Protein AF-A0A813LK17-F1 (afdb_monomer_lite)

pLDDT: mean 75.51, std 18.3, range [31.75, 93.56]

Secondary structure (DSSP, 8-state):
--EEEEE-TTPPPEEESS--TT-BHHHHHHHHHHHH---GGGEEEEETTEEPPTT-BTTTTTPPTTEEEEEEEPPP-------------------------PBPTTSSSSBP-GGGTT--HHHHHHHHHHHHHHHHHHHHHTTTGGG-SS--------PPPPPPP-S-TTB-TTT--B-GGGPEEPTTS-EE-TTS-SGGGTT--S-HHHHHHHHHHHHS---------------

Structure (mmCIF, N/CA/C/O backbone):
data_AF-A0A813LK17-F1
#
_entry.id   AF-A0A813LK17-F1
#
loop_
_atom_site.group_PDB
_atom_site.id
_atom_site.type_symbol
_atom_site.label_atom_id
_atom_site.label_alt_id
_atom_site.label_comp_id
_atom_site.label_asym_id
_atom_site.label_entity_id
_atom_site.label_seq_id
_atom_site.pdbx_PDB_ins_code
_atom_site.Cartn_x
_atom_site.Cartn_y
_atom_site.Cartn_z
_atom_site.occupancy
_atom_site.B_iso_or_equiv
_atom_site.auth_seq_id
_atom_site.auth_comp_id
_atom_site.auth_asym_id
_atom_site.auth_atom_id
_atom_site.pdbx_PDB_model_num
ATOM 1 N N . MET A 1 1 ? -25.411 9.328 28.875 1.00 81.19 1 MET A N 1
ATOM 2 C CA . MET A 1 1 ? -24.018 9.770 28.675 1.00 81.19 1 MET A CA 1
ATOM 3 C C . MET A 1 1 ? -23.848 10.301 27.260 1.00 81.19 1 MET A C 1
ATOM 5 O O . MET A 1 1 ? -24.540 9.810 26.369 1.00 81.19 1 MET A O 1
ATOM 9 N N . GLU A 1 2 ? -22.976 11.289 27.052 1.00 85.44 2 GLU A N 1
ATOM 10 C CA . GLU A 1 2 ? -22.565 11.742 25.707 1.00 85.44 2 GLU A CA 1
ATOM 11 C C . GLU A 1 2 ? -21.386 10.889 25.206 1.00 85.44 2 GLU A C 1
ATOM 13 O O . GLU A 1 2 ? -20.387 10.745 25.915 1.00 85.44 2 GLU A O 1
ATOM 18 N N . LEU A 1 3 ? -21.472 10.346 23.987 1.00 88.81 3 LEU A N 1
ATOM 19 C CA . LEU A 1 3 ? -20.381 9.614 23.329 1.00 88.81 3 LEU A CA 1
ATOM 20 C C . LEU A 1 3 ? -20.031 10.262 21.987 1.00 88.81 3 LEU A C 1
ATOM 22 O O . LEU A 1 3 ? -20.906 10.491 21.156 1.00 88.81 3 LEU A O 1
ATOM 26 N N . SER A 1 4 ? -18.744 10.513 21.743 1.00 89.62 4 SER A N 1
ATOM 27 C CA . SER A 1 4 ? -18.245 11.007 20.451 1.00 89.62 4 SER A CA 1
ATOM 28 C C . SER A 1 4 ? -17.574 9.878 19.670 1.00 89.62 4 SER A C 1
ATOM 30 O O . SER A 1 4 ? -16.558 9.348 20.119 1.00 89.62 4 SER A O 1
ATOM 32 N N . VAL A 1 5 ? -18.088 9.527 18.491 1.00 91.56 5 VAL A N 1
ATOM 33 C CA . VAL A 1 5 ? -17.493 8.505 17.615 1.00 91.56 5 VAL A CA 1
ATOM 34 C C . VAL A 1 5 ? -16.767 9.187 16.456 1.00 91.56 5 VAL A C 1
ATOM 36 O O . VAL A 1 5 ? -17.364 9.881 15.635 1.00 91.56 5 VAL A O 1
ATOM 39 N N . LYS A 1 6 ? -15.450 8.994 16.379 1.00 91.38 6 LYS A N 1
ATOM 40 C CA . LYS A 1 6 ? -14.604 9.478 15.283 1.00 91.38 6 LYS A CA 1
ATOM 41 C C . LYS A 1 6 ? -14.370 8.360 14.276 1.00 91.38 6 LYS A C 1
ATOM 43 O O . LYS A 1 6 ? -13.633 7.415 14.554 1.00 91.38 6 LYS A O 1
ATOM 48 N N . GLY A 1 7 ? -14.990 8.482 13.108 1.00 88.44 7 GLY A N 1
ATOM 49 C CA . GLY A 1 7 ? -14.682 7.648 11.955 1.00 88.44 7 GLY A CA 1
ATOM 50 C C . GLY A 1 7 ? -13.262 7.872 11.425 1.00 88.44 7 GLY A C 1
ATOM 51 O O . GLY A 1 7 ? -12.690 8.951 11.579 1.00 88.44 7 GLY A O 1
ATOM 52 N N . SER A 1 8 ? -12.698 6.839 10.800 1.00 80.44 8 SER A N 1
ATOM 53 C CA . SER A 1 8 ? -11.435 6.901 10.059 1.00 80.44 8 SER A CA 1
ATOM 54 C C . SER A 1 8 ? -11.665 6.652 8.564 1.00 80.44 8 SER A C 1
ATOM 56 O O . SER A 1 8 ? -12.497 5.824 8.183 1.00 80.44 8 SER A O 1
ATOM 58 N N . GLY A 1 9 ? -10.925 7.358 7.705 1.00 80.62 9 GLY A N 1
ATOM 59 C CA . GLY A 1 9 ? -11.066 7.274 6.248 1.00 80.62 9 GLY A CA 1
ATOM 60 C C . GLY A 1 9 ? -12.391 7.862 5.756 1.00 80.62 9 GLY A C 1
ATOM 61 O O . GLY A 1 9 ? -12.667 9.037 5.968 1.00 80.62 9 GLY A O 1
ATOM 62 N N . SER A 1 10 ? -13.212 7.047 5.090 1.00 80.19 10 SER A N 1
ATOM 63 C CA . SER A 1 10 ? -14.503 7.458 4.506 1.00 80.19 10 SER A CA 1
ATOM 64 C C . SER A 1 10 ? -15.648 7.598 5.520 1.00 80.19 10 SER A C 1
ATOM 66 O O . SER A 1 10 ? -16.761 7.959 5.144 1.00 80.19 10 SER A O 1
ATOM 68 N N . ILE A 1 11 ? -15.406 7.266 6.789 1.00 85.31 11 ILE A N 1
ATOM 69 C CA . ILE A 1 11 ? -16.415 7.247 7.851 1.00 85.31 11 ILE A CA 1
ATOM 70 C C . ILE A 1 11 ? -16.524 8.647 8.470 1.00 85.31 11 ILE A C 1
ATOM 72 O O . ILE A 1 11 ? -15.526 9.198 8.935 1.00 85.31 11 ILE A O 1
ATOM 76 N N . LYS A 1 12 ? -17.735 9.209 8.527 1.00 87.31 12 LYS A N 1
ATOM 77 C CA . LYS A 1 12 ? -17.995 10.496 9.194 1.00 87.31 12 LYS A CA 1
ATOM 78 C C . LYS A 1 12 ? -17.862 10.365 10.718 1.00 87.31 12 LYS A C 1
ATOM 80 O O . LYS A 1 12 ? -18.039 9.289 11.278 1.00 87.31 12 LYS A O 1
ATOM 85 N N . SER A 1 13 ? -17.559 11.466 11.403 1.00 89.94 13 SER A N 1
ATOM 86 C CA . SER A 1 13 ? -17.634 11.544 12.867 1.00 89.94 13 SER A CA 1
ATOM 87 C C . SER A 1 13 ? -19.003 12.046 13.318 1.00 89.94 13 SER A C 1
ATOM 89 O O . SER A 1 13 ? -19.493 13.031 12.769 1.00 89.94 13 SER A O 1
ATOM 91 N N . PHE A 1 14 ? -19.571 11.421 14.342 1.00 91.12 14 PHE A N 1
ATOM 92 C CA . PHE A 1 14 ? -20.913 11.684 14.868 1.00 91.12 14 PHE A CA 1
ATOM 93 C C . PHE A 1 14 ? -20.898 11.584 16.397 1.00 91.12 14 PHE A C 1
ATOM 95 O O . PHE A 1 14 ? -19.916 11.147 17.009 1.00 91.12 14 PHE A O 1
ATOM 102 N N . LYS A 1 15 ? -21.977 12.039 17.029 1.00 90.75 15 LYS A N 1
ATOM 103 C CA . LYS A 1 15 ? -22.144 12.026 18.480 1.00 90.75 15 LYS A CA 1
ATOM 104 C C . LYS A 1 15 ? -23.479 11.399 18.839 1.00 90.75 15 LYS A C 1
ATOM 106 O O . LYS A 1 15 ? -24.462 11.631 18.146 1.00 90.75 15 LYS A O 1
ATOM 111 N N . PHE A 1 16 ? -23.508 10.679 19.951 1.00 88.25 16 PHE A N 1
ATOM 112 C CA . PHE A 1 16 ? -24.742 10.224 20.572 1.00 88.25 16 PHE A CA 1
ATOM 113 C C . PHE A 1 16 ? -24.945 10.951 21.897 1.00 88.25 16 PHE A C 1
ATOM 115 O O . PHE A 1 16 ? -24.120 10.843 22.808 1.00 88.25 16 PHE A O 1
ATOM 122 N N . GLU A 1 17 ? -26.062 11.657 22.008 1.00 80.38 17 GLU A N 1
ATOM 123 C CA . GLU A 1 17 ? -26.597 12.145 23.275 1.00 80.38 17 GLU A CA 1
ATOM 124 C C . GLU A 1 17 ? -27.553 11.076 23.842 1.00 80.38 17 GLU A C 1
ATOM 126 O O . GLU A 1 17 ? -28.177 10.329 23.091 1.00 80.38 17 GLU A O 1
ATOM 131 N N . ALA A 1 18 ? -27.631 10.959 25.172 1.00 78.00 18 ALA A N 1
ATOM 132 C CA . ALA A 1 18 ? -28.465 9.973 25.880 1.00 78.00 18 ALA A CA 1
ATOM 133 C C . ALA A 1 18 ? -28.171 8.470 25.605 1.00 78.00 18 ALA A C 1
ATOM 135 O O . ALA A 1 18 ? -29.087 7.656 25.503 1.00 78.00 18 ALA A O 1
ATOM 136 N N . VAL A 1 19 ? -26.896 8.053 25.577 1.00 82.38 19 VAL A N 1
ATOM 137 C CA . VAL A 1 19 ? -26.536 6.615 25.651 1.00 82.38 19 VAL A CA 1
ATOM 138 C C . VAL A 1 19 ? -26.507 6.137 27.109 1.00 82.38 19 VAL A C 1
ATOM 140 O O . VAL A 1 19 ? -25.886 6.788 27.955 1.00 82.38 19 VAL A O 1
ATOM 143 N N . GLU A 1 20 ? -27.158 5.013 27.411 1.00 79.12 20 GLU A N 1
ATOM 144 C CA . GLU A 1 20 ? -27.110 4.345 28.721 1.00 79.12 20 GLU A CA 1
ATOM 145 C C . GLU A 1 20 ? -25.846 3.486 28.861 1.00 79.12 20 GLU A C 1
ATOM 147 O O . GLU A 1 20 ? -25.436 2.832 27.907 1.00 79.12 20 GLU A O 1
ATOM 152 N N . ALA A 1 21 ? -25.224 3.473 30.043 1.00 77.19 21 ALA A N 1
ATOM 153 C CA . ALA A 1 21 ? -23.947 2.786 30.282 1.00 77.19 21 ALA A CA 1
ATOM 154 C C . ALA A 1 21 ? -24.062 1.248 30.351 1.00 77.19 21 ALA A C 1
ATOM 156 O O . ALA A 1 21 ? -23.090 0.533 30.098 1.00 77.19 21 ALA A O 1
ATOM 157 N N . SER A 1 22 ? -25.268 0.761 30.638 1.00 79.75 22 SER A N 1
ATOM 158 C CA . SER A 1 22 ? -25.666 -0.647 30.645 1.00 79.75 22 SER A CA 1
ATOM 159 C C . SER A 1 22 ? -25.677 -1.293 29.256 1.00 79.75 22 SER A C 1
ATOM 161 O O . SER A 1 22 ? -25.628 -2.519 29.168 1.00 79.75 22 SER A O 1
ATOM 163 N N . LEU A 1 23 ? -25.733 -0.499 28.177 1.00 84.62 23 LEU A N 1
ATOM 164 C CA . LEU A 1 23 ? -25.761 -1.015 26.808 1.00 84.62 23 LEU A CA 1
ATOM 165 C C . LEU A 1 23 ? -24.475 -1.777 26.458 1.00 84.62 23 LEU A C 1
ATOM 167 O O . LEU A 1 23 ? -23.372 -1.480 26.934 1.00 84.62 23 LEU A O 1
ATOM 171 N N . THR A 1 24 ? -24.621 -2.755 25.573 1.00 89.31 24 THR A N 1
ATOM 172 C CA . THR A 1 24 ? -23.511 -3.556 25.050 1.00 89.31 24 THR A CA 1
ATOM 173 C C . THR A 1 24 ? -22.831 -2.876 23.863 1.00 89.31 24 THR A C 1
ATOM 175 O O . THR A 1 24 ? -23.419 -2.070 23.132 1.00 89.31 24 THR A O 1
ATOM 178 N N . VAL A 1 25 ? -21.574 -3.240 23.606 1.00 87.69 25 VAL A N 1
ATOM 179 C CA . VAL A 1 25 ? -20.865 -2.813 22.389 1.00 87.69 25 VAL A CA 1
ATOM 180 C C . VAL A 1 25 ? -21.564 -3.322 21.121 1.00 87.69 25 VAL A C 1
ATOM 182 O O . VAL A 1 25 ? -21.559 -2.610 20.117 1.00 87.69 25 VAL A O 1
ATOM 185 N N . ALA A 1 26 ? -22.220 -4.488 21.158 1.00 87.94 26 ALA A N 1
ATOM 186 C CA . ALA A 1 26 ? -23.035 -4.995 20.049 1.00 87.94 26 ALA A CA 1
ATOM 187 C C . ALA A 1 26 ? -24.178 -4.029 19.664 1.00 87.94 26 ALA A C 1
ATOM 189 O O . ALA A 1 26 ? -24.368 -3.706 18.488 1.00 87.94 26 ALA A O 1
ATOM 190 N N . GLU A 1 27 ? -24.908 -3.504 20.651 1.00 87.88 27 GLU A N 1
ATOM 191 C CA . GLU A 1 27 ? -25.982 -2.524 20.435 1.00 87.88 27 GLU A CA 1
ATOM 192 C C . GLU A 1 27 ? -25.440 -1.167 19.977 1.00 87.88 27 GLU A C 1
ATOM 194 O O . GLU A 1 27 ? -26.022 -0.529 19.094 1.00 87.88 27 GLU A O 1
ATOM 199 N N . LEU A 1 28 ? -24.291 -0.741 20.512 1.00 87.38 28 LEU A N 1
ATOM 200 C CA . LEU A 1 28 ? -23.617 0.468 20.043 1.00 87.38 28 LEU A CA 1
ATOM 201 C C . LEU A 1 28 ? -23.184 0.336 18.575 1.00 87.38 28 LEU A C 1
ATOM 203 O O . LEU A 1 28 ? -23.365 1.282 17.807 1.00 87.38 28 LEU A O 1
ATOM 207 N N . LYS A 1 29 ? -22.679 -0.833 18.154 1.00 88.31 29 LYS A N 1
ATOM 208 C CA . LYS A 1 29 ? -22.381 -1.109 16.739 1.00 88.31 29 LYS A CA 1
ATOM 209 C C . LYS A 1 29 ? -23.635 -1.065 15.866 1.00 88.31 29 LYS A C 1
ATOM 211 O O . LYS A 1 29 ? -23.565 -0.581 14.739 1.00 88.31 29 LYS A O 1
ATOM 216 N N . LYS A 1 30 ? -24.790 -1.514 16.369 1.00 88.56 30 LYS A N 1
ATOM 217 C CA . LYS A 1 30 ? -26.064 -1.428 15.635 1.00 88.56 30 LYS A CA 1
ATOM 218 C C . LYS A 1 30 ? -26.494 0.028 15.400 1.00 88.56 30 LYS A C 1
ATOM 220 O O . LYS A 1 30 ? -26.760 0.385 14.261 1.00 88.56 30 LYS A O 1
ATOM 225 N N . LYS A 1 31 ? -26.448 0.896 16.419 1.00 87.75 31 LYS A N 1
ATOM 226 C CA . LYS A 1 31 ? -26.708 2.347 16.247 1.00 87.75 31 LYS A CA 1
ATOM 227 C C . LYS A 1 31 ? -25.693 3.007 15.304 1.00 87.75 31 LYS A C 1
ATOM 229 O O . LYS A 1 31 ? -26.017 3.828 14.457 1.00 87.75 31 LYS A O 1
ATOM 234 N N . CYS A 1 32 ? -24.435 2.598 15.416 1.00 86.19 32 CYS A N 1
ATOM 235 C CA . CYS A 1 32 ? -23.347 3.031 14.548 1.00 86.19 32 CYS A CA 1
ATOM 236 C C . CYS A 1 32 ? -23.517 2.559 13.082 1.00 86.19 32 CYS A C 1
ATOM 238 O O . CYS A 1 32 ? -23.060 3.239 12.164 1.00 86.19 32 CYS A O 1
ATOM 240 N N . GLN A 1 33 ? -24.212 1.440 12.836 1.00 88.44 33 GLN A N 1
ATOM 241 C CA . GLN A 1 33 ? -24.532 0.950 11.488 1.00 88.44 33 GLN A CA 1
ATOM 242 C C . GLN A 1 33 ? -25.536 1.861 10.775 1.00 88.44 33 GLN A C 1
ATOM 244 O O . GLN A 1 33 ? -25.397 2.063 9.571 1.00 88.44 33 GLN A O 1
ATOM 249 N N . GLU A 1 34 ? -26.500 2.424 11.503 1.00 87.44 34 GLU A N 1
ATOM 250 C CA . GLU A 1 34 ? -27.506 3.347 10.961 1.00 87.44 34 GLU A CA 1
ATOM 251 C C . GLU A 1 34 ? -26.853 4.668 10.508 1.00 87.44 34 GLU A C 1
ATOM 253 O O . GLU A 1 34 ? -27.092 5.119 9.390 1.00 87.44 34 GLU A O 1
ATOM 258 N N . GLU A 1 35 ? -25.927 5.215 11.304 1.00 86.25 35 GLU A N 1
ATOM 259 C CA . GLU A 1 35 ? -25.183 6.446 10.979 1.00 86.25 35 GLU A CA 1
ATOM 260 C C . GLU A 1 35 ? -24.077 6.255 9.918 1.00 86.25 35 GLU A C 1
ATOM 262 O O . GLU A 1 35 ? -23.824 7.139 9.095 1.00 86.25 35 GLU A O 1
ATOM 267 N N . CYS A 1 36 ? -23.374 5.114 9.928 1.00 81.38 36 CYS A N 1
ATOM 268 C CA . CYS A 1 36 ? -22.210 4.878 9.057 1.00 81.38 36 CYS A CA 1
ATOM 269 C C . CYS A 1 36 ? -22.494 4.048 7.801 1.00 81.38 36 CYS A C 1
ATOM 271 O O . CYS A 1 36 ? -21.623 3.968 6.932 1.00 81.38 36 CYS A O 1
ATOM 273 N N . GLY A 1 37 ? -23.628 3.346 7.729 1.00 82.62 37 GLY A N 1
ATOM 274 C CA . GLY A 1 37 ? -23.904 2.357 6.680 1.00 82.62 37 GLY A CA 1
ATOM 275 C C . GLY A 1 37 ? -22.959 1.143 6.682 1.00 82.62 37 GLY A C 1
ATOM 276 O O . GLY A 1 37 ? -22.843 0.453 5.671 1.00 82.62 37 GLY A O 1
ATOM 277 N N . LEU A 1 38 ? -22.241 0.886 7.783 1.00 83.69 38 LEU A N 1
ATOM 278 C CA . LEU A 1 38 ? -21.310 -0.241 7.919 1.00 83.69 38 LEU A CA 1
ATOM 279 C C . LEU A 1 38 ? -21.937 -1.359 8.750 1.00 83.69 38 LEU A C 1
ATOM 281 O O . LEU A 1 38 ? -22.314 -1.125 9.894 1.00 83.69 38 LEU A O 1
ATOM 285 N N . GLU A 1 39 ? -21.976 -2.583 8.225 1.00 84.31 39 GLU A N 1
ATOM 286 C CA . GLU A 1 39 ? -22.412 -3.760 8.989 1.00 84.31 39 GLU A CA 1
ATOM 287 C C . GLU A 1 39 ? -21.614 -3.930 10.289 1.00 84.31 39 GLU A C 1
ATOM 289 O O . GLU A 1 39 ? -20.399 -3.715 10.302 1.00 84.31 39 GLU A O 1
ATOM 294 N N . THR A 1 40 ? -22.262 -4.398 11.360 1.00 85.56 40 THR A N 1
ATOM 295 C CA . THR A 1 40 ? -21.631 -4.688 12.667 1.00 85.56 40 THR A CA 1
ATOM 296 C C . THR A 1 40 ? -20.335 -5.506 12.554 1.00 85.56 40 THR A C 1
ATOM 298 O O . THR A 1 40 ? -19.341 -5.191 13.211 1.00 85.56 40 THR A O 1
ATOM 301 N N . ASN A 1 41 ? -20.303 -6.493 11.654 1.00 83.81 41 ASN A N 1
ATOM 302 C CA . ASN A 1 41 ? -19.144 -7.345 11.349 1.00 83.81 41 ASN A CA 1
ATOM 303 C C . ASN A 1 41 ? -17.926 -6.583 10.789 1.00 83.81 41 ASN A C 1
ATOM 305 O O . ASN A 1 41 ? -16.787 -7.035 10.915 1.00 83.81 41 ASN A O 1
ATOM 309 N N . GLN A 1 42 ? -18.155 -5.429 10.162 1.00 88.69 42 GLN A N 1
ATOM 310 C CA . GLN A 1 42 ? -17.123 -4.557 9.596 1.00 88.69 42 GLN A CA 1
ATOM 311 C C . GLN A 1 42 ? -16.729 -3.425 10.557 1.00 88.69 42 GLN A C 1
ATOM 313 O O . GLN A 1 42 ? -15.831 -2.643 10.247 1.00 88.69 42 GLN A O 1
ATOM 318 N N . GLN A 1 43 ? -17.366 -3.308 11.724 1.00 88.75 43 GLN A N 1
ATOM 319 C CA . GLN A 1 43 ? -17.103 -2.233 12.677 1.00 88.75 43 GLN A CA 1
ATOM 320 C C . GLN A 1 43 ? -16.085 -2.643 13.743 1.00 88.75 43 GLN A C 1
ATOM 322 O O . GLN A 1 43 ? -16.327 -3.537 14.557 1.00 88.75 43 GLN A O 1
ATOM 327 N N . ARG A 1 44 ? -14.953 -1.932 13.792 1.00 89.19 44 ARG A N 1
ATOM 328 C CA . ARG A 1 44 ? -13.963 -2.045 14.872 1.00 89.19 44 ARG A CA 1
ATOM 329 C C . ARG A 1 44 ? -13.942 -0.750 15.676 1.00 89.19 44 ARG A C 1
ATOM 331 O O . ARG A 1 44 ? -13.516 0.284 15.162 1.00 89.19 44 ARG A O 1
ATOM 338 N N . LEU A 1 45 ? -14.429 -0.823 16.915 1.00 89.81 45 LEU A N 1
ATOM 339 C CA . LEU A 1 45 ? -14.475 0.287 17.866 1.00 89.81 45 LEU A CA 1
ATOM 340 C C . LEU A 1 45 ? -13.272 0.224 18.810 1.00 89.81 45 LEU A C 1
ATOM 342 O O . LEU A 1 45 ? -13.029 -0.800 19.449 1.00 89.81 45 LEU A O 1
ATOM 346 N N . PHE A 1 46 ? -12.541 1.331 18.919 1.00 91.25 46 PHE A N 1
ATOM 347 C CA . PHE A 1 46 ? -11.385 1.464 19.801 1.00 91.25 46 PHE A CA 1
ATOM 348 C C . PHE A 1 46 ? -11.611 2.562 20.840 1.00 91.25 46 PHE A C 1
ATOM 350 O O . PHE A 1 46 ? -12.005 3.680 20.501 1.00 91.25 46 PHE A O 1
ATOM 357 N N . LEU A 1 47 ? -11.272 2.271 22.096 1.00 89.31 47 LEU A N 1
ATOM 358 C CA . LEU A 1 47 ? -11.244 3.233 23.197 1.00 89.31 47 LEU A CA 1
ATOM 359 C C . LEU A 1 47 ? -9.838 3.263 23.799 1.00 89.31 47 LEU A C 1
ATOM 361 O O . LEU A 1 47 ? -9.352 2.242 24.280 1.00 89.31 47 LEU A O 1
ATOM 365 N N . LYS A 1 48 ? -9.170 4.426 23.781 1.00 84.62 48 LYS A N 1
ATOM 366 C CA . LYS A 1 48 ? -7.802 4.602 24.325 1.00 84.62 48 LYS A CA 1
ATOM 367 C C . LYS A 1 48 ? -6.799 3.531 23.830 1.00 84.62 48 LYS A C 1
ATOM 369 O O . LYS A 1 48 ? -5.911 3.121 24.566 1.00 84.62 48 LYS A O 1
ATOM 374 N N . GLY A 1 49 ? -6.968 3.052 22.592 1.00 82.38 49 GLY A N 1
ATOM 375 C CA . GLY A 1 49 ? -6.148 1.995 21.981 1.00 82.38 49 GLY A CA 1
ATOM 376 C C . GLY A 1 49 ? -6.605 0.549 22.239 1.00 82.38 49 GLY A C 1
ATOM 377 O O . GLY A 1 49 ? -6.136 -0.349 21.545 1.00 82.38 49 GLY A O 1
ATOM 378 N N . LYS A 1 50 ? -7.548 0.294 23.159 1.00 86.25 50 LYS A N 1
ATOM 379 C CA . LYS A 1 50 ? -8.147 -1.038 23.359 1.00 86.25 50 LYS A CA 1
ATOM 380 C C . LYS A 1 50 ? -9.265 -1.268 22.334 1.00 86.25 50 LYS A C 1
ATOM 382 O O . LYS A 1 50 ? -10.166 -0.439 22.220 1.00 86.25 50 LYS A O 1
ATOM 387 N N . LEU A 1 51 ? -9.221 -2.394 21.617 1.00 89.69 51 LEU A N 1
ATOM 388 C CA . LEU A 1 51 ? -10.338 -2.884 20.800 1.00 89.69 51 LEU A CA 1
ATOM 389 C C . LEU A 1 51 ? -11.467 -3.370 21.721 1.00 89.69 51 LEU A C 1
ATOM 391 O O . LEU A 1 51 ? -11.214 -4.165 22.628 1.00 89.69 51 LEU A O 1
ATOM 395 N N . LEU A 1 52 ? -12.688 -2.899 21.482 1.00 88.44 52 LEU A N 1
ATOM 396 C CA . LEU A 1 52 ? -13.880 -3.319 22.217 1.00 88.44 52 LEU A CA 1
ATOM 397 C C . LEU A 1 52 ? -14.489 -4.577 21.585 1.00 88.44 52 LEU A C 1
ATOM 399 O O . LEU A 1 52 ? -14.638 -4.638 20.358 1.00 88.44 52 LEU A O 1
ATOM 403 N N . LYS A 1 53 ? -14.840 -5.568 22.410 1.00 87.81 53 LYS A N 1
ATOM 404 C CA . LYS A 1 53 ? -15.585 -6.759 21.981 1.00 87.81 53 LYS A CA 1
ATOM 405 C C . LYS A 1 53 ? -17.081 -6.532 22.131 1.00 87.81 53 LYS A C 1
ATOM 407 O O . LYS A 1 53 ? -17.501 -5.766 22.983 1.00 87.81 53 LYS A O 1
ATOM 412 N N . ASP A 1 54 ? -17.874 -7.258 21.355 1.00 88.12 54 ASP A N 1
ATOM 413 C CA . ASP A 1 54 ? -19.341 -7.212 21.382 1.00 88.12 54 ASP A CA 1
ATOM 414 C C . ASP A 1 54 ? -19.948 -7.589 22.748 1.00 88.12 54 ASP A C 1
ATOM 416 O O . ASP A 1 54 ? -20.995 -7.061 23.112 1.00 88.12 54 ASP A O 1
ATOM 420 N N . GLU A 1 55 ? -19.249 -8.440 23.505 1.00 85.81 55 GLU A N 1
ATOM 421 C CA . GLU A 1 55 ? -19.597 -8.902 24.859 1.00 85.81 55 GLU A CA 1
ATOM 422 C C . GLU A 1 55 ? -19.258 -7.886 25.970 1.00 85.81 55 GLU A C 1
ATOM 424 O O . GLU A 1 55 ? -19.740 -8.025 27.093 1.00 85.81 55 GLU A O 1
ATOM 429 N N . ASP A 1 56 ? -18.417 -6.877 25.698 1.00 85.31 56 ASP A N 1
ATOM 430 C CA . ASP A 1 56 ? -18.081 -5.850 26.690 1.00 85.31 56 ASP A CA 1
ATOM 431 C C . ASP A 1 56 ? -19.266 -4.866 26.848 1.00 85.31 56 ASP A C 1
ATOM 433 O O . ASP A 1 56 ? -19.800 -4.341 25.864 1.00 85.31 56 ASP A O 1
ATOM 437 N N . THR A 1 57 ? -19.645 -4.537 28.088 1.00 86.31 57 THR A N 1
ATOM 438 C CA . THR A 1 57 ? -20.514 -3.377 28.373 1.00 86.31 57 THR A CA 1
ATOM 439 C C . THR A 1 57 ? -19.709 -2.077 28.334 1.00 86.31 57 THR A C 1
ATOM 441 O O . THR A 1 57 ? -18.471 -2.080 28.437 1.00 86.31 57 THR A O 1
ATOM 444 N N . LEU A 1 58 ? -20.386 -0.931 28.206 1.00 79.81 58 LEU A N 1
ATOM 445 C CA . LEU A 1 58 ? -19.701 0.368 28.219 1.00 79.81 58 LEU A CA 1
ATOM 446 C C . LEU A 1 58 ? -19.022 0.623 29.585 1.00 79.81 58 LEU A C 1
ATOM 448 O O . LEU A 1 58 ? -17.881 1.092 29.635 1.00 79.81 58 LEU A O 1
ATOM 452 N N . GLU A 1 59 ? -19.662 0.212 30.682 1.00 76.75 59 GLU A N 1
ATOM 453 C CA . GLU A 1 59 ? -19.095 0.240 32.041 1.00 76.75 59 GLU A CA 1
ATOM 454 C C . GLU A 1 59 ? -17.831 -0.625 32.177 1.00 76.75 59 GLU A C 1
ATOM 456 O O . GLU A 1 59 ? -16.786 -0.123 32.601 1.00 76.75 59 GLU A O 1
ATOM 461 N N . ALA A 1 60 ? -17.871 -1.893 31.742 1.00 78.56 60 ALA A N 1
ATOM 462 C CA . ALA A 1 60 ? -16.703 -2.785 31.749 1.00 78.56 60 ALA A CA 1
ATOM 463 C C . ALA A 1 60 ? -15.549 -2.237 30.886 1.00 78.56 60 ALA A C 1
ATOM 465 O O . ALA A 1 60 ? -14.365 -2.398 31.202 1.00 78.56 60 ALA A O 1
ATOM 466 N N . SER A 1 61 ? -15.898 -1.510 29.823 1.00 69.38 61 SER A N 1
ATOM 467 C CA . SER A 1 61 ? -14.966 -0.812 28.936 1.00 69.38 61 SER A CA 1
ATOM 468 C C . SER A 1 61 ? -14.364 0.465 29.539 1.00 69.38 61 SER A C 1
ATOM 470 O O . SER A 1 61 ? -13.489 1.067 28.913 1.00 69.38 61 SER A O 1
ATOM 472 N N . LYS A 1 62 ? -14.770 0.878 30.750 1.00 79.19 62 LYS A N 1
ATOM 473 C CA . LYS A 1 62 ? -14.367 2.138 31.409 1.00 79.19 62 LYS A CA 1
ATOM 474 C C . LYS A 1 62 ? -14.701 3.375 30.565 1.00 79.19 62 LYS A C 1
ATOM 476 O O . LYS A 1 62 ? -13.911 4.325 30.487 1.00 79.19 62 LYS A O 1
ATOM 481 N N . ILE A 1 63 ? -15.857 3.345 29.905 1.00 81.69 63 ILE A N 1
ATOM 482 C CA . ILE A 1 63 ? -16.392 4.470 29.138 1.00 81.69 63 ILE A CA 1
ATOM 483 C C . ILE A 1 63 ? -16.986 5.480 30.119 1.00 81.69 63 ILE A C 1
ATOM 485 O O . ILE A 1 63 ? -17.913 5.185 30.864 1.00 81.69 63 ILE A O 1
ATOM 489 N N . THR A 1 64 ? -16.400 6.673 30.139 1.00 79.75 64 THR A N 1
ATOM 490 C CA . THR A 1 64 ? -16.874 7.809 30.933 1.00 79.75 64 THR A CA 1
ATOM 491 C C . THR A 1 64 ? -17.888 8.626 30.140 1.00 79.75 64 THR A C 1
ATOM 493 O O . THR A 1 64 ? -17.913 8.567 28.908 1.00 79.75 64 THR A O 1
ATOM 496 N N . ASP A 1 65 ? -18.651 9.479 30.825 1.00 78.50 65 ASP A N 1
ATOM 497 C CA . ASP A 1 65 ? -19.354 10.565 30.141 1.00 78.50 65 ASP A CA 1
ATOM 498 C C . ASP A 1 65 ? -18.348 11.388 29.305 1.00 78.50 65 ASP A C 1
ATOM 500 O O . ASP A 1 65 ? -17.226 11.653 29.756 1.00 78.50 65 ASP A O 1
ATOM 504 N N . LYS A 1 66 ? -18.710 11.707 28.056 1.00 82.38 66 LYS A N 1
ATOM 505 C CA . LYS A 1 66 ? -17.864 12.373 27.040 1.00 82.38 66 LYS A CA 1
ATOM 506 C C . LYS A 1 66 ? -16.658 11.560 26.547 1.00 82.38 66 LYS A C 1
ATOM 508 O O . LYS A 1 66 ? -15.677 12.121 26.053 1.00 82.38 66 LYS A O 1
ATOM 513 N N . ALA A 1 67 ? -16.716 10.230 26.617 1.00 86.38 67 ALA A N 1
ATOM 514 C CA . ALA A 1 67 ? -15.710 9.377 25.985 1.00 86.38 67 ALA A CA 1
ATOM 515 C C . ALA A 1 67 ? -15.657 9.568 24.454 1.00 86.38 67 ALA A C 1
ATOM 517 O O . ALA A 1 67 ? -16.678 9.717 23.780 1.00 86.38 67 ALA A O 1
ATOM 518 N N . THR A 1 68 ? -14.441 9.515 23.895 1.00 89.81 68 THR A N 1
ATOM 519 C CA . THR A 1 68 ? -14.213 9.500 22.442 1.00 89.81 68 THR A CA 1
ATOM 520 C C . THR A 1 68 ? -13.813 8.101 21.982 1.00 89.81 68 THR A C 1
ATOM 522 O O . THR A 1 68 ? -12.772 7.581 22.391 1.00 89.81 68 THR A O 1
ATOM 525 N N . LEU A 1 69 ? -14.631 7.517 21.113 1.00 89.88 69 LEU A N 1
ATOM 526 C CA . LEU A 1 69 ? -14.412 6.236 20.448 1.00 89.88 69 LEU A CA 1
ATOM 527 C C . LEU A 1 69 ? -13.872 6.467 19.036 1.00 89.88 69 LEU A C 1
ATOM 529 O O . LEU A 1 69 ? -14.237 7.443 18.381 1.00 89.88 69 LEU A O 1
ATOM 533 N N . PHE A 1 70 ? -13.043 5.552 18.542 1.00 91.50 70 PHE A N 1
ATOM 534 C CA . PHE A 1 70 ? -12.582 5.550 17.153 1.00 91.50 70 PHE A CA 1
ATOM 535 C C . PHE A 1 70 ? -13.203 4.372 16.408 1.00 91.50 70 PHE A C 1
ATOM 537 O O . PHE A 1 70 ? -13.067 3.233 16.854 1.00 91.50 70 PHE A O 1
ATOM 544 N N . LEU A 1 71 ? -13.862 4.639 15.280 1.00 90.69 71 LEU A N 1
ATOM 545 C CA . LEU A 1 71 ? -14.431 3.617 14.406 1.00 90.69 71 LEU A CA 1
ATOM 546 C C . LEU A 1 71 ? -13.562 3.437 13.162 1.00 90.69 71 LEU A C 1
ATOM 548 O O . LEU A 1 71 ? -13.295 4.389 12.425 1.00 90.69 71 LEU A O 1
ATOM 552 N N . VAL A 1 72 ? -13.174 2.193 12.895 1.00 91.06 72 VAL A N 1
ATOM 553 C CA . VAL A 1 72 ? -12.447 1.802 11.682 1.00 91.06 72 VAL A CA 1
ATOM 554 C C . VAL A 1 72 ? -13.216 0.699 10.959 1.00 91.06 72 VAL A C 1
ATOM 556 O O . VAL A 1 72 ? -13.703 -0.240 11.594 1.00 91.06 72 VAL A O 1
ATOM 559 N N . LYS A 1 73 ? -13.284 0.787 9.624 1.00 89.25 73 LYS A N 1
ATOM 560 C CA . LYS A 1 73 ? -13.790 -0.288 8.761 1.00 89.25 73 LYS A CA 1
ATOM 561 C C . LYS A 1 73 ? -12.805 -1.459 8.800 1.00 89.25 73 LYS A C 1
ATOM 563 O O . LYS A 1 73 ? -11.730 -1.404 8.206 1.00 89.25 73 LYS A O 1
ATOM 568 N N . GLY A 1 74 ? -13.158 -2.508 9.528 1.00 80.56 74 GLY A N 1
ATOM 569 C CA . GLY A 1 74 ? -12.476 -3.791 9.484 1.00 80.56 74 GLY A CA 1
ATOM 570 C C . GLY A 1 74 ? -12.836 -4.568 8.220 1.00 80.56 74 GLY A C 1
ATOM 571 O O . GLY A 1 74 ? -13.950 -4.462 7.710 1.00 80.56 74 GLY A O 1
ATOM 572 N N . ALA A 1 75 ? -11.908 -5.401 7.748 1.00 74.25 75 ALA A N 1
ATOM 573 C CA . ALA A 1 75 ? -12.270 -6.494 6.853 1.00 74.25 75 ALA A CA 1
ATOM 574 C C . ALA A 1 75 ? -13.263 -7.415 7.579 1.00 74.25 75 ALA A C 1
ATOM 576 O O . ALA A 1 75 ? -13.033 -7.754 8.748 1.00 74.25 75 ALA A O 1
ATOM 577 N N . ALA A 1 76 ? -14.347 -7.782 6.890 1.00 61.91 76 ALA A N 1
ATOM 578 C CA . ALA A 1 76 ? -15.337 -8.716 7.406 1.00 61.91 76 ALA A CA 1
ATOM 579 C C . ALA A 1 76 ? -14.658 -10.050 7.771 1.00 61.91 76 ALA A C 1
ATOM 581 O O . ALA A 1 76 ? -13.739 -10.475 7.060 1.00 61.91 76 ALA A O 1
ATOM 582 N N . PRO A 1 77 ? -15.078 -10.716 8.859 1.00 52.44 77 PRO A N 1
ATOM 583 C CA . PRO A 1 77 ? -14.589 -12.044 9.170 1.00 52.44 77 PRO A CA 1
ATOM 584 C C . PRO A 1 77 ? -15.055 -12.999 8.070 1.00 52.44 77 PRO A C 1
ATOM 586 O O . PRO A 1 77 ? -16.234 -13.334 7.975 1.00 52.44 77 PRO A O 1
ATOM 589 N N . VAL A 1 78 ? -14.115 -13.461 7.243 1.00 42.03 78 VAL A N 1
ATOM 590 C CA . VAL A 1 78 ? -14.322 -14.709 6.505 1.00 42.03 78 VAL A CA 1
ATOM 591 C C . VAL A 1 78 ? -14.599 -15.798 7.538 1.00 42.03 78 VAL A C 1
ATOM 593 O O . VAL A 1 78 ? -13.936 -15.847 8.576 1.00 42.03 78 VAL A O 1
ATOM 596 N N . SER A 1 79 ? -15.596 -16.640 7.287 1.00 51.53 79 SER A N 1
ATOM 597 C CA . SER A 1 79 ? -16.100 -17.633 8.236 1.00 51.53 79 SER A CA 1
ATOM 598 C C . SER A 1 79 ? -15.117 -18.799 8.432 1.00 51.53 79 SER A C 1
ATOM 600 O O . SER A 1 79 ? -15.347 -19.915 7.968 1.00 51.53 79 SER A O 1
ATOM 602 N N . GLY A 1 80 ? -14.002 -18.536 9.115 1.00 39.22 80 GLY A N 1
ATOM 603 C CA . GLY A 1 80 ? -13.079 -19.529 9.657 1.00 39.22 80 GLY A CA 1
ATOM 604 C C . GLY A 1 80 ? -13.508 -19.894 11.071 1.00 39.22 80 GLY A C 1
ATOM 605 O O . GLY A 1 80 ? -13.085 -19.255 12.031 1.00 39.22 80 GLY A O 1
ATOM 606 N N . GLY A 1 81 ? -14.391 -20.883 11.191 1.00 40.31 81 GLY A N 1
ATOM 607 C CA . GLY A 1 81 ? -14.941 -21.292 12.479 1.00 40.31 81 GLY A CA 1
ATOM 608 C C . GLY A 1 81 ? -13.924 -22.004 13.377 1.00 40.31 81 GLY A C 1
ATOM 609 O O . GLY A 1 81 ? -13.295 -22.974 12.964 1.00 40.31 81 GLY A O 1
ATOM 610 N N . ALA A 1 82 ? -13.843 -21.564 14.631 1.00 35.16 82 ALA A N 1
ATOM 611 C CA . ALA A 1 82 ? -13.462 -22.376 15.784 1.00 35.16 82 ALA A CA 1
ATOM 612 C C . ALA A 1 82 ? -14.179 -21.793 17.014 1.00 35.16 82 ALA A C 1
ATOM 614 O O . ALA A 1 82 ? -14.037 -20.608 17.307 1.00 35.16 82 ALA A O 1
ATOM 615 N N . SER A 1 83 ? -15.007 -22.603 17.675 1.00 41.16 83 SER A N 1
ATOM 616 C CA . SER A 1 83 ? -15.941 -22.155 18.716 1.00 41.16 83 SER A CA 1
ATOM 617 C C . SER A 1 83 ? -15.407 -22.380 20.133 1.00 41.16 83 SER A C 1
ATOM 619 O O . SER A 1 83 ? -14.704 -23.354 20.395 1.00 41.16 83 SER A O 1
ATOM 621 N N . GLY A 1 84 ? -15.852 -21.532 21.056 1.00 36.28 84 GLY A N 1
ATOM 622 C CA . GLY A 1 84 ? -16.175 -21.905 22.431 1.00 36.28 84 GLY A CA 1
ATOM 623 C C . GLY A 1 84 ? -17.374 -21.050 22.876 1.00 36.28 84 GLY A C 1
ATOM 624 O O . GLY A 1 84 ? -17.429 -19.884 22.508 1.00 36.28 84 GLY A O 1
ATOM 625 N N . SER A 1 85 ? -18.357 -21.539 23.635 1.00 35.12 85 SER A N 1
ATOM 626 C CA . SER A 1 85 ? -18.577 -22.899 24.153 1.00 35.12 85 SER A CA 1
ATOM 627 C C . SER A 1 85 ? -20.055 -23.079 24.581 1.00 35.12 85 SER A C 1
ATOM 629 O O . SER A 1 85 ? -20.805 -22.111 24.589 1.00 35.12 85 SER A O 1
ATOM 631 N N . ALA A 1 86 ? -20.417 -24.293 25.021 1.00 34.94 86 ALA A N 1
ATOM 632 C CA . ALA A 1 86 ? -21.626 -24.671 25.782 1.00 34.94 86 ALA A CA 1
ATOM 633 C C . ALA A 1 86 ? -23.014 -24.771 25.079 1.00 34.94 86 ALA A C 1
ATOM 635 O O . ALA A 1 86 ? -23.652 -23.789 24.727 1.00 34.94 86 ALA A O 1
ATOM 636 N N . ALA A 1 87 ? -23.483 -26.026 24.995 1.00 37.28 87 ALA A N 1
ATOM 637 C CA . ALA A 1 87 ? -24.847 -26.571 25.155 1.00 37.28 87 ALA A CA 1
ATOM 638 C C . ALA A 1 87 ? -26.120 -25.709 24.925 1.00 37.28 87 ALA A C 1
ATOM 640 O O . ALA A 1 87 ? -26.392 -24.795 25.701 1.00 37.28 87 ALA A O 1
ATOM 641 N N . LYS A 1 88 ? -27.037 -26.204 24.064 1.00 33.25 88 LYS A N 1
ATOM 642 C CA . LYS A 1 88 ? -28.261 -26.937 24.497 1.00 33.25 88 LYS A CA 1
ATOM 643 C C . LYS A 1 88 ? -28.914 -27.753 23.349 1.00 33.25 88 LYS A C 1
ATOM 645 O O . LYS A 1 88 ? -28.592 -27.540 22.186 1.00 33.25 88 LYS A O 1
ATOM 650 N N . GLU A 1 89 ? -29.756 -28.720 23.721 1.00 39.41 89 GLU A N 1
ATOM 651 C CA . GLU A 1 89 ? -30.307 -29.860 22.956 1.00 39.41 89 GLU A CA 1
ATOM 652 C C . GLU A 1 89 ? -31.406 -29.608 21.885 1.00 39.41 89 GLU A C 1
ATOM 654 O O . GLU A 1 89 ? -32.090 -28.588 21.885 1.00 39.41 89 GLU A O 1
ATOM 659 N N . ASP A 1 90 ? -31.595 -30.660 21.065 1.00 43.22 90 ASP A N 1
ATOM 660 C CA . ASP A 1 90 ? -32.809 -31.154 20.371 1.00 43.22 90 ASP A CA 1
ATOM 661 C C . ASP A 1 90 ? -33.510 -30.366 19.239 1.00 43.22 90 ASP A C 1
ATOM 663 O O . ASP A 1 90 ? -34.266 -29.427 19.479 1.00 43.22 90 ASP A O 1
ATOM 667 N N . LYS A 1 91 ? -33.474 -30.924 18.006 1.00 37.41 91 LYS A N 1
ATOM 668 C CA . LYS A 1 91 ? -34.547 -31.818 17.479 1.00 37.41 91 LYS A CA 1
ATOM 669 C C . LYS A 1 91 ? -34.144 -32.544 16.165 1.00 37.41 91 LYS A C 1
ATOM 671 O O . LYS A 1 91 ? -33.361 -32.031 15.374 1.00 37.41 91 LYS A O 1
ATOM 676 N N . LYS A 1 92 ? -34.685 -33.756 15.963 1.00 31.75 92 LYS A N 1
ATOM 677 C CA . LYS A 1 92 ? -34.352 -34.798 14.955 1.00 31.75 92 LYS A CA 1
ATOM 678 C C . LYS A 1 92 ? -35.127 -34.693 13.622 1.00 31.75 92 LYS A C 1
ATOM 680 O O . LYS A 1 92 ? -36.325 -34.449 13.681 1.00 31.75 92 LYS A O 1
ATOM 685 N N . GLU A 1 93 ? -34.455 -34.995 12.495 1.00 34.16 93 GLU A N 1
ATOM 686 C CA . GLU A 1 93 ? -34.800 -35.942 11.382 1.00 34.16 93 GLU A CA 1
ATOM 687 C C . GLU A 1 93 ? -33.807 -35.730 10.203 1.00 34.16 93 GLU A C 1
ATOM 689 O O . GLU A 1 93 ? -33.665 -34.619 9.710 1.00 34.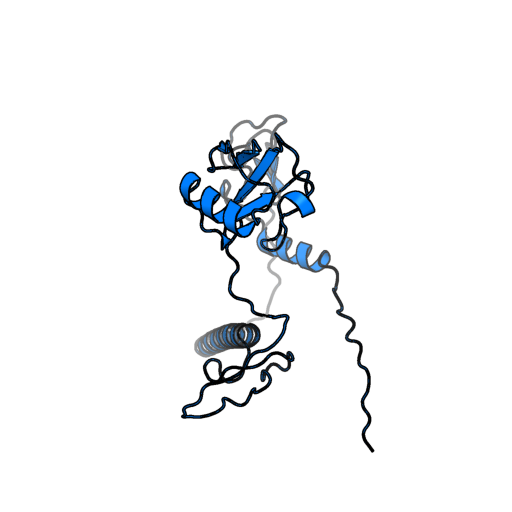16 93 GLU A O 1
ATOM 694 N N . GLU A 1 94 ? -32.848 -36.638 9.945 1.00 42.50 94 GLU A N 1
ATOM 695 C CA . GLU A 1 94 ? -32.895 -37.794 9.004 1.00 42.50 94 GLU A CA 1
ATOM 696 C C . GLU A 1 94 ? -33.219 -37.427 7.539 1.00 42.50 94 GLU A C 1
ATOM 698 O O . GLU A 1 94 ? -34.220 -36.779 7.280 1.00 42.50 94 GLU A O 1
ATOM 703 N N . SER A 1 95 ? -32.473 -37.832 6.500 1.00 35.38 95 SER A N 1
ATOM 704 C CA . SER A 1 95 ? -31.223 -38.614 6.332 1.00 35.38 95 SER A CA 1
ATOM 705 C C . SER A 1 95 ? -30.556 -38.130 5.011 1.00 35.38 95 SER A C 1
ATOM 707 O O . SER A 1 95 ? -31.174 -37.355 4.292 1.00 35.38 95 SER A O 1
ATOM 709 N N . SER A 1 96 ? -29.353 -38.469 4.541 1.00 35.53 96 SER A N 1
ATOM 710 C CA . SER A 1 96 ? -28.212 -39.313 4.939 1.00 35.53 96 SER A CA 1
ATOM 711 C C . SER A 1 96 ? -26.976 -38.749 4.179 1.00 35.53 96 SER A C 1
ATOM 713 O O . SER A 1 96 ? -27.155 -37.918 3.292 1.00 35.53 96 SER A O 1
ATOM 715 N N . THR A 1 97 ? -25.701 -39.075 4.407 1.00 43.78 97 THR A N 1
ATOM 716 C CA . THR A 1 97 ? -24.970 -39.959 5.342 1.00 43.78 97 THR A CA 1
ATOM 717 C C . THR A 1 97 ? -23.831 -39.150 6.001 1.00 43.78 97 THR A C 1
ATOM 719 O O . THR A 1 97 ? -23.448 -38.119 5.445 1.00 43.78 97 THR A O 1
ATOM 722 N N . PRO A 1 98 ? -23.203 -39.582 7.116 1.00 45.22 98 PRO A N 1
ATOM 723 C CA . PRO A 1 98 ? -22.038 -38.875 7.651 1.00 45.22 98 PRO A CA 1
ATOM 724 C C . PRO A 1 98 ? -20.858 -38.941 6.671 1.00 45.22 98 PRO A C 1
ATOM 726 O O . PRO A 1 98 ? -20.311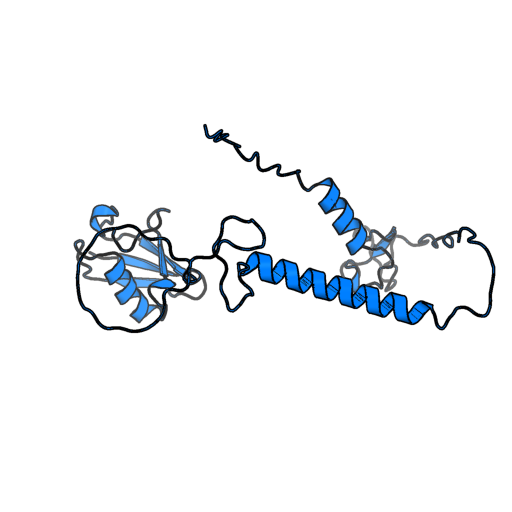 -40.014 6.414 1.00 45.22 98 PRO A O 1
ATOM 729 N N . ALA A 1 99 ? -20.441 -37.786 6.148 1.00 54.28 99 ALA A N 1
ATOM 730 C CA . ALA A 1 99 ? -19.153 -37.660 5.483 1.00 54.28 99 ALA A CA 1
ATOM 731 C C . ALA A 1 99 ? -18.065 -37.942 6.524 1.00 54.28 99 ALA A C 1
ATOM 733 O O . ALA A 1 99 ? -17.801 -37.113 7.397 1.00 54.28 99 ALA A O 1
ATOM 734 N N . VAL A 1 100 ? -17.481 -39.142 6.457 1.00 58.28 100 VAL A N 1
ATOM 735 C CA . VAL A 1 100 ? -16.340 -39.536 7.288 1.00 58.28 100 VAL A CA 1
ATOM 736 C C . VAL A 1 100 ? -15.302 -38.424 7.196 1.00 58.28 100 VAL A C 1
ATOM 738 O O . VAL A 1 100 ? -14.980 -37.974 6.096 1.00 58.28 100 VAL A O 1
ATOM 741 N N . SER A 1 101 ? -14.803 -37.951 8.335 1.00 68.06 101 SER A N 1
ATOM 742 C CA . SER A 1 101 ? -13.825 -36.865 8.390 1.00 68.06 101 SER A CA 1
ATOM 743 C C . SER A 1 101 ? -12.454 -37.378 7.936 1.00 68.06 101 SER A C 1
ATOM 745 O O . SER A 1 101 ? -11.564 -37.615 8.754 1.00 68.06 101 SER A O 1
ATOM 747 N N . VAL A 1 102 ? -12.308 -37.620 6.632 1.00 77.94 102 VAL A N 1
ATOM 748 C CA . VAL A 1 102 ? -11.089 -38.152 6.022 1.00 77.94 102 VAL A CA 1
ATOM 749 C C . VAL A 1 102 ? -9.982 -37.114 6.181 1.00 77.94 102 VAL A C 1
ATOM 751 O O . VAL A 1 102 ? -10.105 -35.975 5.731 1.00 77.94 102 VAL A O 1
ATOM 754 N N . SER A 1 103 ? -8.890 -37.494 6.842 1.00 85.69 103 SER A N 1
ATOM 755 C CA . SER A 1 103 ? -7.687 -36.666 6.923 1.00 85.69 103 SER A CA 1
ATOM 756 C C . SER A 1 103 ? -7.150 -36.381 5.521 1.00 85.69 103 SER A C 1
ATOM 758 O O . SER A 1 103 ? -7.115 -37.274 4.678 1.00 85.69 103 SER A O 1
ATOM 760 N N . CYS A 1 104 ? -6.710 -35.147 5.274 1.00 90.94 104 CYS A N 1
ATOM 761 C CA . CYS A 1 104 ? -6.182 -34.719 3.983 1.00 90.94 104 CYS A CA 1
ATOM 762 C C . CYS A 1 104 ? -5.105 -35.689 3.476 1.00 90.94 104 CYS A C 1
ATOM 764 O O . CYS A 1 104 ? -4.092 -35.884 4.150 1.00 90.94 104 CYS A O 1
ATOM 766 N N . LEU A 1 105 ? -5.275 -36.214 2.257 1.00 88.44 105 LEU A N 1
ATOM 767 C CA . LEU A 1 105 ? -4.295 -37.098 1.603 1.00 88.44 105 LEU A CA 1
ATOM 768 C C . LEU A 1 105 ? -2.906 -36.452 1.436 1.00 88.44 105 LEU A C 1
ATOM 770 O O . LEU A 1 105 ? -1.907 -37.150 1.304 1.00 88.44 105 LEU A O 1
ATOM 774 N N . GLY A 1 106 ? -2.818 -35.120 1.508 1.00 83.06 106 GLY A N 1
ATOM 775 C CA . GLY A 1 106 ? -1.560 -34.371 1.589 1.00 83.06 106 GLY A CA 1
ATOM 776 C C . GLY A 1 106 ? -0.858 -34.417 2.956 1.00 83.06 106 GLY A C 1
ATOM 777 O O . GLY A 1 106 ? 0.076 -33.649 3.167 1.00 83.06 106 GLY A O 1
ATOM 778 N N . GLY A 1 107 ? -1.323 -35.233 3.911 1.00 85.25 107 GLY A N 1
ATOM 779 C CA . GLY A 1 107 ? -0.660 -35.489 5.198 1.00 85.25 107 GLY A CA 1
ATOM 780 C C . GLY A 1 107 ? -0.630 -34.315 6.186 1.00 85.25 107 GLY A C 1
ATOM 781 O O . GLY A 1 107 ? -0.011 -34.413 7.239 1.00 85.25 107 GLY A O 1
ATOM 782 N N . CYS A 1 108 ? -1.296 -33.198 5.884 1.00 89.25 108 CYS A N 1
ATOM 783 C CA . CYS A 1 108 ? -1.158 -31.941 6.630 1.00 89.25 108 CYS A CA 1
ATOM 784 C C . CYS A 1 108 ? -1.981 -31.844 7.932 1.00 89.25 108 CYS A C 1
ATOM 786 O O . CYS A 1 108 ? -2.065 -30.766 8.516 1.00 89.25 108 CYS A O 1
ATOM 788 N N . GLY A 1 109 ? -2.630 -32.931 8.365 1.00 84.00 109 GLY A N 1
ATOM 789 C CA . GLY A 1 109 ? -3.439 -32.981 9.592 1.00 84.00 109 GLY A CA 1
ATOM 790 C C . GLY A 1 109 ? -4.771 -32.214 9.551 1.00 84.00 109 GLY A C 1
ATOM 791 O O . GLY A 1 109 ? -5.495 -32.210 10.540 1.00 84.00 109 GLY A O 1
ATOM 792 N N . PHE A 1 110 ? -5.118 -31.579 8.429 1.00 88.12 110 PHE A N 1
ATOM 793 C CA . PHE A 1 110 ? -6.425 -30.946 8.216 1.00 88.12 110 PHE A CA 1
ATOM 794 C C . PHE A 1 110 ? -7.387 -31.905 7.497 1.00 88.12 110 PHE A C 1
ATOM 796 O O . PHE A 1 110 ? -6.938 -32.811 6.800 1.00 88.12 110 PHE A O 1
ATOM 803 N N . PHE A 1 111 ? -8.700 -31.706 7.614 1.00 89.56 111 PHE A N 1
ATOM 804 C CA . PHE A 1 111 ? -9.694 -32.565 6.961 1.00 89.56 111 PHE A CA 1
ATOM 805 C C . PHE A 1 111 ? -9.789 -32.311 5.447 1.00 89.56 111 PHE A C 1
ATOM 807 O O . PHE A 1 111 ? -9.797 -31.167 4.984 1.00 89.56 111 PHE A O 1
ATOM 814 N N . GLY A 1 112 ? -9.842 -33.387 4.668 1.00 88.31 112 GLY A N 1
ATOM 815 C CA . GLY A 1 112 ? -10.152 -33.350 3.245 1.00 88.31 112 GLY A CA 1
ATOM 816 C C . GLY A 1 112 ? -11.658 -33.293 2.995 1.00 88.31 112 GLY A C 1
ATOM 817 O O . GLY A 1 112 ? -12.449 -33.688 3.849 1.00 88.31 112 GLY A O 1
ATOM 818 N N . SER A 1 113 ? -12.062 -32.816 1.816 1.00 84.06 113 SER A N 1
ATOM 819 C CA . SER A 1 113 ? -13.462 -32.882 1.372 1.00 84.06 113 SER A CA 1
ATOM 820 C C . SER A 1 113 ? -13.601 -33.785 0.141 1.00 84.06 113 SER A C 1
ATOM 822 O O . SER A 1 113 ? -12.687 -33.788 -0.690 1.00 84.06 113 SER A O 1
ATOM 824 N N . PRO A 1 114 ? -14.720 -34.514 -0.042 1.00 85.19 114 PRO A N 1
ATOM 825 C CA . PRO A 1 114 ? -14.943 -35.316 -1.248 1.00 85.19 114 PRO A CA 1
ATOM 826 C C . PRO A 1 114 ? -14.867 -34.485 -2.539 1.00 85.19 114 PRO A C 1
ATOM 828 O O . PRO A 1 114 ? -14.325 -34.947 -3.538 1.00 85.19 114 PRO A O 1
ATOM 831 N N . SER A 1 115 ? -15.320 -33.227 -2.489 1.00 83.44 115 SER A N 1
ATOM 832 C CA . SER A 1 115 ? -15.282 -32.266 -3.603 1.00 83.44 115 SER A CA 1
ATOM 833 C C . SER A 1 115 ? -13.870 -31.827 -4.012 1.00 83.44 115 SER A C 1
ATOM 835 O O . SER A 1 115 ? -13.699 -31.228 -5.069 1.00 83.44 115 SER A O 1
ATOM 837 N N . THR A 1 116 ? -12.866 -32.092 -3.175 1.00 85.38 116 THR A N 1
ATOM 838 C CA . THR A 1 116 ? -11.444 -31.797 -3.414 1.00 85.38 116 THR A CA 1
ATOM 839 C C . THR A 1 116 ? -10.603 -33.071 -3.317 1.00 85.38 116 THR A C 1
ATOM 841 O O . THR A 1 116 ? -9.481 -33.039 -2.816 1.00 85.38 116 THR A O 1
ATOM 844 N N . GLU A 1 117 ? -11.168 -34.211 -3.733 1.00 89.12 117 GLU A N 1
ATOM 845 C CA . GLU A 1 117 ? -10.519 -35.532 -3.752 1.00 89.12 117 GLU A CA 1
ATOM 846 C C . GLU A 1 117 ? -9.926 -35.963 -2.395 1.00 89.12 117 GLU A C 1
ATOM 848 O O . GLU A 1 117 ? -8.885 -36.606 -2.329 1.00 89.12 117 GLU A O 1
ATOM 853 N N . ASN A 1 118 ? -10.566 -35.596 -1.282 1.00 87.94 118 ASN A N 1
ATOM 854 C CA . ASN A 1 118 ? -10.055 -35.783 0.084 1.00 87.94 118 ASN A CA 1
ATOM 855 C C . ASN A 1 118 ? -8.719 -35.063 0.376 1.00 87.94 118 ASN A C 1
ATOM 857 O O . ASN A 1 118 ? -8.027 -35.399 1.336 1.00 87.94 118 ASN A O 1
ATOM 861 N N . TYR A 1 119 ? -8.372 -34.017 -0.374 1.00 89.94 119 TYR A N 1
ATOM 862 C CA . TYR A 1 119 ? -7.382 -33.016 0.034 1.00 89.94 119 TYR A CA 1
ATOM 863 C C . TYR A 1 119 ? -8.069 -31.832 0.723 1.00 89.94 119 TYR A C 1
ATOM 865 O O . TYR A 1 119 ? -9.242 -31.547 0.480 1.00 89.94 119 TYR A O 1
ATOM 873 N N . CYS A 1 120 ? -7.345 -31.104 1.574 1.00 90.44 120 CYS A N 1
ATOM 874 C CA . CYS A 1 120 ? -7.786 -29.791 2.044 1.00 90.44 120 CYS A CA 1
ATOM 875 C C . CYS A 1 120 ? -7.599 -28.731 0.947 1.00 90.44 120 CYS A C 1
ATOM 877 O O . CYS A 1 120 ? -6.774 -28.907 0.052 1.00 90.44 120 CYS A O 1
ATOM 879 N N . SER A 1 121 ? -8.290 -27.592 1.045 1.00 88.31 121 SER A N 1
ATOM 880 C CA . SER A 1 121 ? -8.231 -26.510 0.044 1.00 88.31 121 SER A CA 1
ATOM 881 C C . SER A 1 121 ? -6.807 -26.041 -0.302 1.00 88.31 121 SER A C 1
ATOM 883 O O . SER A 1 121 ? -6.512 -25.788 -1.468 1.00 88.31 121 SER A O 1
ATOM 885 N N . LYS A 1 122 ? -5.893 -25.989 0.680 1.00 88.00 122 LYS A N 1
ATOM 886 C CA . LYS A 1 122 ? -4.470 -25.675 0.446 1.00 88.00 122 LYS A CA 1
ATOM 887 C C . LYS A 1 122 ? -3.733 -26.779 -0.314 1.00 88.00 122 LYS A C 1
ATOM 889 O O . LYS A 1 122 ? -3.047 -26.482 -1.285 1.00 88.00 122 LYS A O 1
ATOM 894 N N . CYS A 1 123 ? -3.850 -28.036 0.115 1.00 90.12 123 CYS A N 1
ATOM 895 C CA . CYS A 1 123 ? -3.150 -29.149 -0.531 1.00 90.12 123 CYS A CA 1
ATOM 896 C C . CYS A 1 123 ? -3.709 -29.451 -1.927 1.00 90.12 123 CYS A C 1
ATOM 898 O O . CYS A 1 123 ? -2.930 -29.776 -2.814 1.00 90.12 123 CYS A O 1
ATOM 900 N N . PHE A 1 124 ? -5.015 -29.271 -2.137 1.00 90.94 124 PHE A N 1
ATOM 901 C CA . PHE A 1 124 ? -5.651 -29.365 -3.451 1.00 90.94 124 PHE A CA 1
ATOM 902 C C . PHE A 1 124 ? -5.119 -28.283 -4.402 1.00 90.94 124 PHE A C 1
ATOM 904 O O . PHE A 1 124 ? -4.686 -28.589 -5.505 1.00 90.94 124 PHE A O 1
ATOM 911 N N . GLY A 1 125 ? -5.017 -27.030 -3.938 1.00 89.12 125 GLY A N 1
ATOM 912 C CA . GLY A 1 125 ? -4.375 -25.963 -4.711 1.00 89.12 125 GLY A CA 1
ATOM 913 C C . GLY A 1 125 ? -2.921 -26.283 -5.082 1.00 89.12 125 GLY A C 1
ATOM 914 O O . GLY A 1 125 ? -2.526 -26.079 -6.226 1.00 89.12 125 GLY A O 1
ATOM 915 N N . ILE A 1 126 ? -2.129 -26.826 -4.150 1.00 87.75 126 ILE A N 1
ATOM 916 C CA . ILE A 1 126 ? -0.735 -27.231 -4.413 1.00 87.75 126 ILE A CA 1
ATOM 917 C C . ILE A 1 126 ? -0.665 -28.382 -5.430 1.00 87.75 126 ILE A C 1
ATOM 919 O O . ILE A 1 126 ? 0.186 -28.340 -6.317 1.00 87.75 126 ILE A O 1
ATOM 923 N N . LYS A 1 127 ? -1.560 -29.376 -5.326 1.00 87.31 127 LYS A N 1
ATOM 924 C CA . LYS A 1 127 ? -1.667 -30.491 -6.277 1.00 87.31 127 LYS A CA 1
ATOM 925 C C . LYS A 1 127 ? -1.921 -29.965 -7.693 1.00 87.31 127 LYS A C 1
ATOM 927 O O . LYS A 1 127 ? -1.094 -30.207 -8.567 1.00 87.31 127 LYS A O 1
ATOM 932 N N . ASN A 1 128 ? -2.974 -29.170 -7.883 1.00 86.88 128 ASN A N 1
ATOM 933 C CA . ASN A 1 128 ? -3.372 -28.683 -9.205 1.00 86.88 128 ASN A CA 1
ATOM 934 C C . ASN A 1 128 ? -2.264 -27.845 -9.866 1.00 86.88 128 ASN A C 1
ATOM 936 O O . ASN A 1 128 ? -1.910 -28.107 -11.008 1.00 86.88 128 ASN A O 1
ATOM 940 N N . ASN A 1 129 ? -1.638 -26.915 -9.128 1.00 84.44 129 ASN A N 1
ATOM 941 C CA . ASN A 1 129 ? -0.527 -26.113 -9.666 1.00 84.44 129 ASN A CA 1
ATOM 942 C C . ASN A 1 129 ? 0.665 -26.989 -10.102 1.00 84.44 129 ASN A C 1
ATOM 944 O O . ASN A 1 129 ? 1.330 -26.678 -11.089 1.00 84.44 129 ASN A O 1
ATOM 948 N N . LYS A 1 130 ? 0.944 -28.088 -9.384 1.00 79.69 130 LYS A N 1
ATOM 949 C CA . LYS A 1 130 ? 2.010 -29.025 -9.759 1.00 79.69 130 LYS A CA 1
ATOM 950 C C . LYS A 1 130 ? 1.631 -29.858 -10.989 1.00 79.69 130 LYS A C 1
ATOM 952 O O . LYS A 1 130 ? 2.465 -30.041 -11.869 1.00 79.69 130 LYS A O 1
ATOM 957 N N . GLU A 1 131 ? 0.390 -30.331 -11.069 1.00 79.44 131 GLU A N 1
ATOM 958 C CA . GLU A 1 131 ? -0.122 -31.070 -12.230 1.00 79.44 131 GLU A CA 1
ATOM 959 C C . GLU A 1 131 ? -0.159 -30.191 -13.491 1.00 79.44 131 GLU A C 1
ATOM 961 O O . GLU A 1 131 ? 0.198 -30.659 -14.570 1.00 79.44 131 GLU A O 1
ATOM 966 N N . GLU A 1 132 ? -0.486 -28.901 -13.364 1.00 75.75 132 GLU A N 1
ATOM 967 C CA . GLU A 1 132 ? -0.386 -27.920 -14.452 1.00 75.75 132 GLU A CA 1
ATOM 968 C C . GLU A 1 132 ? 1.072 -27.682 -14.891 1.00 75.75 132 GLU A C 1
ATOM 970 O O . GLU A 1 132 ? 1.347 -27.628 -16.093 1.00 75.75 132 GLU A O 1
ATOM 975 N N . GLU A 1 133 ? 2.026 -27.600 -13.954 1.00 74.06 133 GLU A N 1
ATOM 976 C CA . GLU A 1 133 ? 3.455 -27.447 -14.270 1.00 74.06 133 GLU A CA 1
ATOM 977 C C . GLU A 1 133 ? 4.039 -28.694 -14.963 1.00 74.06 133 GLU A C 1
ATOM 979 O O . GLU A 1 133 ? 4.771 -28.572 -15.951 1.00 74.06 133 GLU A O 1
ATOM 984 N N . GLU A 1 134 ? 3.705 -29.900 -14.499 1.00 74.25 134 GLU A N 1
ATOM 985 C CA . GLU A 1 134 ? 4.187 -31.151 -15.104 1.00 74.25 134 GLU A CA 1
ATOM 986 C C . GLU A 1 134 ? 3.483 -31.447 -16.443 1.00 74.25 134 GLU A C 1
ATOM 988 O O . GLU A 1 134 ? 4.141 -31.873 -17.397 1.00 74.25 134 GLU A O 1
ATOM 993 N N . ALA A 1 135 ? 2.203 -31.090 -16.603 1.00 70.31 135 ALA A N 1
ATOM 994 C CA . ALA A 1 135 ? 1.519 -31.130 -17.900 1.00 70.31 135 ALA A CA 1
ATOM 995 C C . ALA A 1 135 ? 2.077 -30.105 -18.908 1.00 70.31 135 ALA A C 1
ATOM 997 O O . ALA A 1 135 ? 2.064 -30.360 -20.117 1.00 70.31 135 ALA A O 1
ATOM 998 N N . ALA A 1 136 ? 2.585 -28.957 -18.444 1.00 69.12 136 ALA A N 1
ATOM 999 C CA . ALA A 1 136 ? 3.287 -27.995 -19.293 1.00 69.12 136 ALA A CA 1
ATOM 1000 C C . ALA A 1 136 ? 4.662 -28.522 -19.744 1.00 69.12 136 ALA A C 1
ATOM 1002 O O . ALA A 1 136 ? 5.011 -28.375 -20.917 1.00 69.12 136 ALA A O 1
ATOM 1003 N N . LYS A 1 137 ? 5.408 -29.197 -18.857 1.00 66.62 137 LYS A N 1
ATOM 1004 C CA . LYS A 1 137 ? 6.701 -29.832 -19.179 1.00 66.62 137 LYS A CA 1
ATOM 1005 C C . LYS A 1 137 ? 6.551 -30.983 -20.178 1.00 66.62 137 LYS A C 1
ATOM 1007 O O . LYS A 1 137 ? 7.193 -30.949 -21.224 1.00 66.62 137 LYS A O 1
ATOM 1012 N N . ALA A 1 138 ? 5.596 -31.890 -19.966 1.00 65.38 138 ALA A N 1
ATOM 1013 C CA . ALA A 1 138 ? 5.317 -32.986 -20.902 1.00 65.38 138 ALA A CA 1
ATOM 1014 C C . ALA A 1 138 ? 4.884 -32.503 -22.308 1.00 65.38 138 ALA A C 1
ATOM 1016 O O . ALA A 1 138 ? 5.114 -33.182 -23.312 1.00 65.38 138 ALA A O 1
ATOM 1017 N N . LYS A 1 139 ? 4.271 -31.311 -22.410 1.00 60.31 139 LYS A N 1
ATOM 1018 C CA . LYS A 1 139 ? 3.955 -30.657 -23.696 1.00 60.31 139 LYS A CA 1
ATOM 1019 C C . LYS A 1 139 ? 5.159 -29.974 -24.352 1.00 60.31 139 LYS A C 1
ATOM 1021 O O . LYS A 1 139 ? 5.141 -29.804 -25.569 1.00 60.31 139 LYS A O 1
ATOM 1026 N N . ALA A 1 140 ? 6.179 -29.590 -23.584 1.00 57.66 140 ALA A N 1
ATOM 1027 C CA . ALA A 1 140 ? 7.443 -29.098 -24.122 1.00 57.66 140 ALA A CA 1
ATOM 1028 C C . ALA A 1 140 ? 8.292 -30.255 -24.674 1.00 57.66 140 ALA A C 1
ATOM 1030 O O . ALA A 1 140 ? 8.732 -30.180 -25.818 1.00 57.66 140 ALA A O 1
ATOM 1031 N N . GLU A 1 141 ? 8.422 -31.358 -23.928 1.00 58.66 141 GLU A N 1
ATOM 1032 C CA . GLU A 1 141 ? 9.199 -32.539 -24.346 1.00 58.66 141 GLU A CA 1
ATOM 1033 C C . GLU A 1 141 ? 8.661 -33.163 -25.647 1.00 58.66 141 GLU A C 1
ATOM 1035 O O . GLU A 1 141 ? 9.428 -33.439 -26.569 1.00 58.66 141 GLU A O 1
ATOM 1040 N N . ARG A 1 142 ? 7.332 -33.265 -25.812 1.00 56.69 142 ARG A N 1
ATOM 1041 C CA . ARG A 1 142 ? 6.721 -33.722 -27.080 1.00 56.69 142 ARG A CA 1
ATOM 1042 C C . ARG A 1 142 ? 6.966 -32.809 -28.288 1.00 56.69 142 ARG A C 1
ATOM 1044 O O . ARG A 1 142 ? 6.678 -33.223 -29.406 1.00 56.69 142 ARG A O 1
ATOM 1051 N N . LYS A 1 143 ? 7.461 -31.584 -28.093 1.00 52.03 143 LYS A N 1
ATOM 1052 C CA . LYS A 1 143 ? 7.794 -30.649 -29.179 1.00 52.03 143 LYS A CA 1
ATOM 1053 C C . LYS A 1 143 ? 9.272 -30.725 -29.593 1.00 52.03 143 LYS A C 1
ATOM 1055 O O . LYS A 1 143 ? 9.654 -30.118 -30.590 1.00 52.03 143 LYS A O 1
ATOM 1060 N N . GLU A 1 144 ? 10.093 -31.460 -28.847 1.00 53.22 144 GLU A N 1
ATOM 1061 C CA . GLU A 1 144 ? 11.527 -31.615 -29.113 1.00 53.22 144 GLU A CA 1
ATOM 1062 C C . GLU A 1 144 ? 11.824 -32.792 -30.062 1.00 53.22 144 GLU A C 1
ATOM 1064 O O . GLU A 1 144 ? 12.765 -32.733 -30.852 1.00 53.22 144 GLU A O 1
ATOM 1069 N N . GLU A 1 145 ? 10.976 -33.828 -30.066 1.00 50.38 145 GLU A N 1
ATOM 1070 C CA . GLU A 1 145 ? 11.199 -35.060 -30.842 1.00 50.38 145 GLU A CA 1
ATOM 1071 C C . GLU A 1 145 ? 11.071 -34.872 -32.372 1.00 50.38 145 GLU A C 1
ATOM 1073 O O . GLU A 1 145 ? 11.779 -35.531 -33.133 1.00 50.38 145 GLU A O 1
ATOM 1078 N N . GLU A 1 146 ? 10.259 -33.916 -32.846 1.00 53.06 146 GLU A N 1
ATOM 1079 C CA . GLU A 1 146 ? 10.167 -33.575 -34.282 1.00 53.06 146 GLU A CA 1
ATOM 1080 C C . GLU A 1 146 ? 11.357 -32.749 -34.804 1.00 53.06 146 GLU A C 1
ATOM 1082 O O . GLU A 1 146 ? 11.558 -32.669 -36.015 1.00 53.06 146 GLU A O 1
ATOM 1087 N N . LYS A 1 147 ? 12.185 -32.159 -33.928 1.00 47.16 147 LYS A N 1
ATOM 1088 C CA . LYS A 1 147 ? 13.314 -31.297 -34.328 1.00 47.16 147 LYS A CA 1
ATOM 1089 C C . LYS A 1 147 ? 14.670 -32.023 -34.311 1.00 47.16 147 LYS A C 1
ATOM 1091 O O . LYS A 1 147 ? 15.709 -31.391 -34.136 1.00 47.16 147 LYS A O 1
ATOM 1096 N N . LYS A 1 148 ? 14.673 -33.354 -34.466 1.00 45.25 148 LYS A N 1
ATOM 1097 C CA . LYS A 1 148 ? 15.876 -34.204 -34.366 1.00 45.25 148 LYS A CA 1
ATOM 1098 C C . LYS A 1 148 ? 16.268 -34.893 -35.682 1.00 45.25 148 LYS A C 1
ATOM 1100 O O . LYS A 1 148 ? 16.533 -36.095 -35.723 1.00 45.25 148 LYS A O 1
ATOM 1105 N N . LYS A 1 149 ? 16.349 -34.108 -36.756 1.00 45.12 149 LYS A N 1
ATOM 1106 C CA . LYS A 1 149 ? 17.166 -34.378 -37.953 1.00 45.12 149 LYS A CA 1
ATOM 1107 C C . LYS A 1 149 ? 17.764 -33.039 -38.381 1.00 45.12 149 LYS A C 1
ATOM 1109 O O . LYS A 1 149 ? 16.995 -32.097 -38.510 1.00 45.12 149 LYS A O 1
ATOM 1114 N N . GLU A 1 150 ? 19.088 -33.003 -38.574 1.00 43.31 150 GLU A N 1
ATOM 1115 C CA . GLU A 1 150 ? 19.916 -31.776 -38.633 1.00 43.31 150 GLU A CA 1
ATOM 1116 C C . GLU A 1 150 ? 19.920 -31.030 -37.273 1.00 43.31 150 GLU A C 1
ATOM 1118 O O . GLU A 1 150 ? 18.870 -30.728 -36.717 1.00 43.31 150 GLU A O 1
ATOM 1123 N N . ASP A 1 151 ? 21.032 -30.700 -36.616 1.00 35.00 151 ASP A N 1
ATOM 1124 C CA . ASP A 1 151 ? 22.470 -30.951 -36.810 1.00 35.00 151 ASP A CA 1
ATOM 1125 C C . ASP A 1 151 ? 23.105 -30.700 -35.410 1.00 35.00 151 ASP A C 1
ATOM 1127 O O . ASP A 1 151 ? 22.824 -29.683 -34.782 1.00 35.00 151 ASP A O 1
ATOM 1131 N N . SER A 1 152 ? 23.646 -31.682 -34.685 1.00 47.69 152 SER A N 1
ATOM 1132 C CA . SER A 1 152 ? 24.973 -32.300 -34.835 1.00 47.69 152 SER A CA 1
ATOM 1133 C C . SER A 1 152 ? 26.205 -31.409 -34.587 1.00 47.69 152 SER A C 1
ATOM 1135 O O . SER A 1 152 ? 27.284 -31.780 -35.034 1.00 47.69 152 SER A O 1
ATOM 1137 N N . GLU A 1 153 ? 26.137 -30.372 -33.735 1.00 43.38 153 GLU A N 1
ATOM 1138 C CA . GLU A 1 153 ? 27.364 -29.933 -33.036 1.00 43.38 153 GLU A CA 1
ATOM 1139 C C . GLU A 1 153 ? 27.213 -29.454 -31.575 1.00 43.38 153 GLU A C 1
ATOM 1141 O O . GLU A 1 153 ? 26.141 -29.462 -30.968 1.00 43.38 153 GLU A O 1
ATOM 1146 N N . LYS A 1 154 ? 28.376 -29.204 -30.970 1.00 38.62 154 LYS A N 1
ATOM 1147 C CA . LYS A 1 154 ? 28.728 -29.237 -29.541 1.00 38.62 154 LYS A CA 1
ATOM 1148 C C . LYS A 1 154 ? 28.596 -27.840 -28.899 1.00 38.62 154 LYS A C 1
ATOM 1150 O O . LYS A 1 154 ? 28.769 -26.850 -29.600 1.00 38.62 154 LYS A O 1
ATOM 1155 N N . PRO A 1 155 ? 28.325 -27.710 -27.583 1.00 41.75 155 PRO A N 1
ATOM 1156 C CA . PRO A 1 155 ? 28.146 -26.394 -26.972 1.00 41.75 155 PRO A CA 1
ATOM 1157 C C . PRO A 1 155 ? 29.478 -25.646 -26.840 1.00 41.75 155 PRO A C 1
ATOM 1159 O O . PRO A 1 155 ? 30.386 -26.105 -26.144 1.00 41.75 155 PRO A O 1
ATOM 1162 N N . GLU A 1 156 ? 29.551 -24.466 -27.451 1.00 42.47 156 GLU A N 1
ATOM 1163 C CA . GLU A 1 156 ? 30.615 -23.488 -27.233 1.00 42.47 156 GLU A CA 1
ATOM 1164 C C . GLU A 1 156 ? 30.074 -22.272 -26.461 1.00 42.47 156 GLU A C 1
ATOM 1166 O O . GLU A 1 156 ? 28.887 -21.940 -26.522 1.00 42.47 156 GLU A O 1
ATOM 1171 N N . VAL A 1 157 ? 30.934 -21.652 -25.652 1.00 50.25 157 VAL A N 1
ATOM 1172 C CA . VAL A 1 157 ? 30.555 -20.589 -24.713 1.00 50.25 157 VAL A CA 1
ATOM 1173 C C . VAL A 1 157 ? 30.340 -19.286 -25.480 1.00 50.25 157 VAL A C 1
ATOM 1175 O O . VAL A 1 157 ? 31.292 -18.720 -26.007 1.00 50.25 157 VAL A O 1
ATOM 1178 N N . VAL A 1 158 ? 29.104 -18.780 -25.513 1.00 45.56 158 VAL A N 1
ATOM 1179 C CA . VAL A 1 158 ? 28.820 -17.475 -26.127 1.00 45.56 158 VAL A CA 1
ATOM 1180 C C . VAL A 1 158 ? 29.266 -16.359 -25.185 1.00 45.56 158 VAL A C 1
ATOM 1182 O O . VAL A 1 158 ? 28.639 -16.098 -24.158 1.00 45.56 158 VAL A O 1
ATOM 1185 N N . GLU A 1 159 ? 30.363 -15.709 -25.559 1.00 53.44 159 GLU A N 1
ATOM 1186 C CA . GLU A 1 159 ? 30.875 -14.494 -24.933 1.00 53.44 159 GLU A CA 1
ATOM 1187 C C . GLU A 1 159 ? 29.836 -13.358 -25.049 1.00 53.44 159 GLU A C 1
ATOM 1189 O O . GLU A 1 159 ? 29.326 -13.064 -26.133 1.00 53.44 159 GLU A O 1
ATOM 1194 N N . GLU A 1 160 ? 29.476 -12.734 -23.922 1.00 60.47 160 GLU A N 1
ATOM 1195 C CA . GLU A 1 160 ? 28.503 -11.635 -23.887 1.00 60.47 160 GLU A CA 1
ATOM 1196 C C . GLU A 1 160 ? 29.118 -10.391 -24.567 1.00 60.47 160 GLU A C 1
ATOM 1198 O O . GLU A 1 160 ? 30.213 -9.976 -24.178 1.00 60.47 160 GLU A O 1
ATOM 1203 N N . PRO A 1 161 ? 28.470 -9.771 -25.576 1.00 55.19 161 PRO A N 1
ATOM 1204 C CA . PRO A 1 161 ? 29.082 -8.678 -26.327 1.00 55.19 161 PRO A CA 1
ATOM 1205 C C . PRO A 1 161 ? 29.383 -7.476 -25.413 1.00 55.19 161 PRO A C 1
ATOM 1207 O O . PRO A 1 161 ? 28.546 -7.118 -24.577 1.00 55.19 161 PRO A O 1
ATOM 1210 N N . PRO A 1 162 ? 30.542 -6.806 -25.577 1.00 60.12 162 PRO A N 1
ATOM 1211 C CA . PRO A 1 162 ? 30.986 -5.763 -24.660 1.00 60.12 162 PRO A CA 1
ATOM 1212 C C . PRO A 1 162 ? 29.979 -4.610 -24.602 1.00 60.12 162 PRO A C 1
ATOM 1214 O O . PRO A 1 162 ? 29.730 -3.909 -25.590 1.00 60.12 162 PRO A O 1
ATOM 1217 N N . ARG A 1 163 ? 29.395 -4.411 -23.415 1.00 63.81 163 ARG A N 1
ATOM 1218 C CA . ARG A 1 163 ? 28.420 -3.348 -23.144 1.00 63.81 163 ARG A CA 1
ATOM 1219 C C . ARG A 1 163 ? 29.080 -1.993 -23.400 1.00 63.81 163 ARG A C 1
ATOM 1221 O O . ARG A 1 163 ? 30.137 -1.702 -22.845 1.00 63.81 163 ARG A O 1
ATOM 1228 N N . LYS A 1 164 ? 28.464 -1.161 -24.245 1.00 73.62 164 LYS A N 1
ATOM 1229 C CA . LYS A 1 164 ? 29.023 0.149 -24.606 1.00 73.62 164 LYS A CA 1
ATOM 1230 C C . LYS A 1 164 ? 29.020 1.069 -23.374 1.00 73.62 164 LYS A C 1
ATOM 1232 O O . LYS A 1 164 ? 27.941 1.336 -22.852 1.00 73.62 164 LYS A O 1
ATOM 1237 N N . PRO A 1 165 ? 30.175 1.571 -22.904 1.00 79.38 165 PRO A N 1
ATOM 1238 C CA . PRO A 1 165 ? 30.205 2.480 -21.766 1.00 79.38 165 PRO A CA 1
ATOM 1239 C C . PRO A 1 165 ? 29.513 3.804 -22.113 1.00 79.38 165 PRO A C 1
ATOM 1241 O O . PRO A 1 165 ? 29.584 4.284 -23.245 1.00 79.38 165 PRO A O 1
ATOM 1244 N N . GLN A 1 166 ? 28.855 4.418 -21.129 1.00 80.38 166 GLN A N 1
ATOM 1245 C CA . GLN A 1 166 ? 28.219 5.719 -21.309 1.00 80.38 166 GLN A CA 1
ATOM 1246 C C . GLN A 1 166 ? 29.264 6.839 -21.310 1.00 80.38 166 GLN A C 1
ATOM 1248 O O . GLN A 1 166 ? 29.782 7.205 -20.257 1.00 80.38 166 GLN A O 1
ATOM 1253 N N . GLU A 1 167 ? 29.519 7.427 -22.478 1.00 78.62 167 GLU A N 1
ATOM 1254 C CA . GLU A 1 167 ? 30.461 8.547 -22.637 1.00 78.62 167 GLU A CA 1
ATOM 1255 C C . GLU A 1 167 ? 30.026 9.791 -21.833 1.00 78.62 167 GLU A C 1
ATOM 1257 O O . GLU A 1 167 ? 30.836 10.444 -21.181 1.00 78.62 167 GLU A O 1
ATOM 1262 N N . ASP A 1 168 ? 28.721 10.091 -21.824 1.00 81.94 168 ASP A N 1
ATOM 1263 C CA . ASP A 1 168 ? 28.130 11.272 -21.183 1.00 81.94 168 ASP A CA 1
ATOM 1264 C C . ASP A 1 168 ? 27.262 10.905 -19.963 1.00 81.94 168 ASP A C 1
ATOM 1266 O O . ASP A 1 168 ? 26.028 10.910 -20.025 1.00 81.94 168 ASP A O 1
ATOM 1270 N N . VAL A 1 169 ? 27.876 10.652 -18.804 1.00 85.00 169 VAL A N 1
ATOM 1271 C CA . VAL A 1 169 ? 27.145 10.395 -17.535 1.00 85.00 169 VAL A CA 1
ATOM 1272 C C . VAL A 1 169 ? 26.295 11.583 -17.045 1.00 85.00 169 VAL A C 1
ATOM 1274 O O . VAL A 1 169 ? 25.479 11.444 -16.139 1.00 85.00 169 VAL A O 1
ATOM 1277 N N . THR A 1 170 ? 26.446 12.767 -17.652 1.00 87.62 170 THR A N 1
ATOM 1278 C CA . THR A 1 170 ? 25.651 13.969 -17.330 1.00 87.62 170 THR A CA 1
ATOM 1279 C C . THR A 1 170 ? 24.304 14.037 -18.063 1.00 87.62 170 THR A C 1
ATOM 1281 O O . THR A 1 170 ? 23.500 14.939 -17.788 1.00 87.62 170 THR A O 1
ATOM 1284 N N . LYS A 1 171 ? 24.041 13.105 -18.988 1.00 90.75 171 LYS A N 1
ATOM 1285 C CA . LYS A 1 171 ? 22.830 13.008 -19.818 1.00 90.75 171 LYS A CA 1
ATOM 1286 C C . LYS A 1 171 ? 22.083 11.703 -19.527 1.00 90.75 171 LYS A C 1
ATOM 1288 O O . LYS A 1 171 ? 22.659 10.733 -19.051 1.00 90.75 171 LYS A O 1
ATOM 1293 N N . CYS A 1 172 ? 20.787 11.682 -19.819 1.00 92.31 172 CYS A N 1
ATOM 1294 C CA . CYS A 1 172 ? 19.970 10.476 -19.737 1.00 92.31 172 CYS A CA 1
ATOM 1295 C C . CYS A 1 172 ? 20.297 9.550 -20.913 1.00 92.31 172 CYS A C 1
ATOM 1297 O O . CYS A 1 172 ?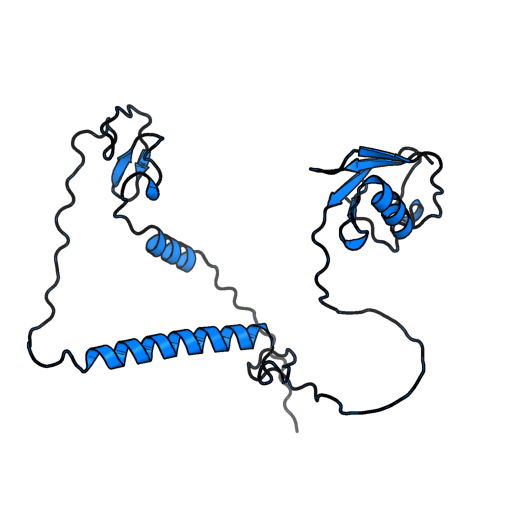 20.176 9.990 -22.055 1.00 92.31 172 CYS A O 1
ATOM 1299 N N . TRP A 1 173 ? 20.620 8.282 -20.662 1.00 90.81 173 TRP A N 1
ATOM 1300 C CA . TRP A 1 173 ? 20.898 7.315 -21.731 1.00 90.81 173 TRP A CA 1
ATOM 1301 C C . TRP A 1 173 ? 19.702 7.098 -22.678 1.00 90.81 173 TRP A C 1
ATOM 1303 O O . TRP A 1 173 ? 19.882 7.040 -23.888 1.00 90.81 173 TRP A O 1
ATOM 1313 N N . HIS A 1 174 ? 18.470 7.078 -22.154 1.00 91.50 174 HIS A N 1
ATOM 1314 C CA . HIS A 1 174 ? 17.264 6.849 -22.965 1.00 91.50 1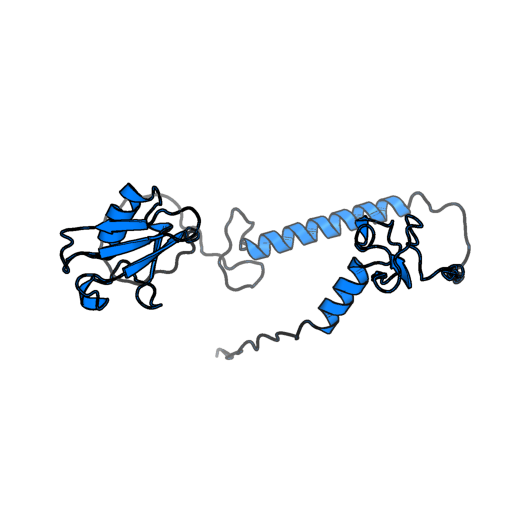74 HIS A CA 1
ATOM 1315 C C . HIS A 1 174 ? 16.770 8.095 -23.727 1.00 91.50 174 HIS A C 1
ATOM 1317 O O . HIS A 1 174 ? 16.360 7.999 -24.877 1.00 91.50 174 HIS A O 1
ATOM 1323 N N . CYS A 1 175 ? 16.789 9.284 -23.106 1.00 91.62 175 CYS A N 1
ATOM 1324 C CA . CYS A 1 175 ? 16.160 10.489 -23.680 1.00 91.62 175 CYS A CA 1
ATOM 1325 C C . CYS A 1 175 ? 17.098 11.692 -23.872 1.00 91.62 175 CYS A C 1
ATOM 1327 O O . CYS A 1 175 ? 16.607 12.809 -24.030 1.00 91.62 175 CYS A O 1
ATOM 1329 N N . THR A 1 176 ? 18.420 11.485 -23.767 1.00 89.25 176 THR A N 1
ATOM 1330 C CA . THR A 1 176 ? 19.540 12.456 -23.905 1.00 89.25 176 THR A CA 1
ATOM 1331 C C . THR A 1 176 ? 19.475 13.735 -23.055 1.00 89.25 176 THR A C 1
ATOM 1333 O O . THR A 1 176 ? 20.421 14.525 -23.013 1.00 89.25 176 THR A O 1
ATOM 1336 N N . LYS A 1 177 ? 18.397 13.924 -22.290 1.00 90.94 177 LYS A N 1
ATOM 1337 C CA . LYS A 1 177 ? 18.149 15.069 -21.416 1.00 90.94 177 LYS A CA 1
ATOM 1338 C C . LYS A 1 177 ? 19.231 15.206 -20.351 1.00 90.94 177 LYS A C 1
ATOM 1340 O O . LYS A 1 177 ? 19.574 14.235 -19.677 1.00 90.94 177 LYS A O 1
ATOM 1345 N N . LYS A 1 178 ? 19.720 16.433 -20.153 1.00 91.00 178 LYS A N 1
ATOM 1346 C CA . LYS A 1 178 ? 20.707 16.761 -19.118 1.00 91.00 178 LYS A CA 1
ATOM 1347 C C . LYS A 1 178 ? 20.166 16.392 -17.731 1.00 91.00 178 LYS A C 1
ATOM 1349 O O . LYS A 1 178 ? 19.143 16.920 -17.302 1.00 91.00 178 LYS A O 1
ATOM 1354 N N . CYS A 1 179 ? 20.862 15.482 -17.058 1.00 86.00 179 CYS A N 1
ATOM 1355 C CA . CYS A 1 179 ? 20.564 15.013 -15.705 1.00 86.00 179 CYS A CA 1
ATOM 1356 C C . CYS A 1 179 ? 21.379 15.762 -14.642 1.00 86.00 179 CYS A C 1
ATOM 1358 O O . CYS A 1 179 ? 20.960 15.841 -13.493 1.00 86.00 179 CYS A O 1
ATOM 1360 N N . GLY A 1 180 ? 22.524 16.348 -15.017 1.00 74.25 180 GLY A N 1
ATOM 1361 C CA . GLY A 1 180 ? 23.393 17.059 -14.074 1.00 74.25 180 GLY A CA 1
ATOM 1362 C C . GLY A 1 180 ? 23.880 16.142 -12.945 1.00 74.25 180 GLY A C 1
ATOM 1363 O O . GLY A 1 180 ? 24.106 14.959 -13.173 1.00 74.25 180 GLY A O 1
ATOM 1364 N N . LEU A 1 181 ? 24.010 16.678 -11.726 1.00 77.25 181 LEU A N 1
ATOM 1365 C CA . LEU A 1 181 ? 24.367 15.886 -10.538 1.00 77.25 181 LEU A CA 1
ATOM 1366 C C . LEU A 1 181 ? 23.208 15.019 -10.001 1.00 77.25 181 LEU A C 1
ATOM 1368 O O . LEU A 1 181 ? 23.416 14.248 -9.071 1.00 77.25 181 LEU A O 1
ATOM 1372 N N . THR A 1 182 ? 21.992 15.138 -10.545 1.00 82.62 182 THR A N 1
ATOM 1373 C CA . THR A 1 182 ? 20.788 14.435 -10.057 1.00 82.62 182 THR A CA 1
ATOM 1374 C C . THR A 1 182 ? 20.363 13.267 -10.955 1.00 82.62 182 THR A C 1
ATOM 1376 O O . THR A 1 182 ? 19.211 12.830 -10.916 1.00 82.62 182 THR A O 1
ATOM 1379 N N . GLY A 1 183 ? 21.288 12.744 -11.766 1.00 88.44 183 GLY A N 1
ATOM 1380 C CA . GLY A 1 183 ? 21.089 11.513 -12.530 1.00 88.44 183 GLY A CA 1
ATOM 1381 C C . GLY A 1 183 ? 21.000 10.274 -11.636 1.00 88.44 183 GLY A C 1
ATOM 1382 O O . GLY A 1 183 ? 21.736 10.135 -10.662 1.00 88.44 183 GLY A O 1
ATOM 1383 N N . PHE A 1 184 ? 20.104 9.352 -11.983 1.00 92.62 184 PHE A N 1
ATOM 1384 C CA . PHE A 1 184 ? 19.933 8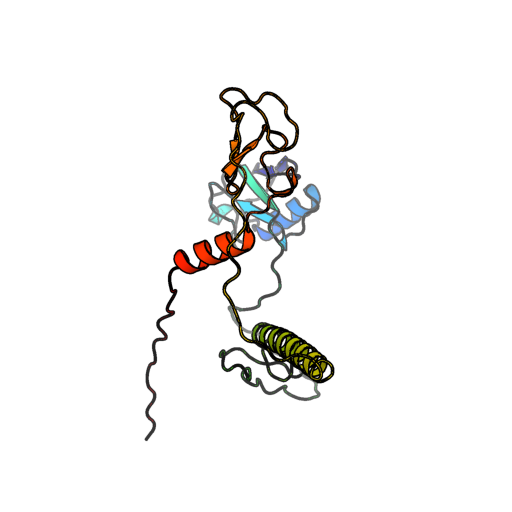.077 -11.292 1.00 92.62 184 PHE A CA 1
ATOM 1385 C C . PHE A 1 184 ? 20.68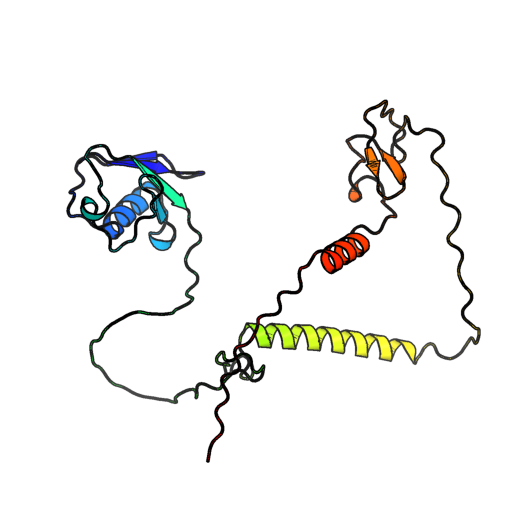6 6.976 -12.037 1.00 92.62 184 PHE A C 1
ATOM 1387 O O . PHE A 1 184 ? 20.384 6.705 -13.197 1.00 92.62 184 PHE A O 1
ATOM 1394 N N . LEU A 1 185 ? 21.628 6.318 -11.361 1.00 91.06 185 LEU A N 1
ATOM 1395 C CA . LEU A 1 185 ? 22.304 5.131 -11.883 1.00 91.06 185 LEU A CA 1
ATOM 1396 C C . LEU A 1 185 ? 21.372 3.913 -11.790 1.00 91.06 185 LEU A C 1
ATOM 1398 O O . LEU A 1 185 ? 20.897 3.558 -10.703 1.00 91.06 185 LEU A O 1
ATOM 1402 N N . CYS A 1 186 ? 21.101 3.265 -12.921 1.00 91.44 186 CYS A N 1
ATOM 1403 C CA . CYS A 1 186 ? 20.358 2.009 -12.950 1.00 91.44 186 CYS A CA 1
ATOM 1404 C C . CYS A 1 186 ? 21.288 0.795 -12.764 1.00 91.44 186 CYS A C 1
ATOM 1406 O O . CYS A 1 186 ? 22.510 0.894 -12.791 1.00 91.44 186 CYS A O 1
ATOM 1408 N N . ARG A 1 187 ? 20.697 -0.391 -12.577 1.00 89.19 187 ARG A N 1
ATOM 1409 C CA . ARG A 1 187 ? 21.420 -1.668 -12.430 1.00 89.19 187 ARG A CA 1
ATOM 1410 C C . ARG A 1 187 ? 21.947 -2.196 -13.771 1.00 89.19 187 ARG A C 1
ATOM 1412 O O . ARG A 1 187 ? 22.771 -3.099 -13.760 1.00 89.19 187 ARG A O 1
ATOM 1419 N N . CYS A 1 188 ? 21.505 -1.606 -14.883 1.00 89.44 188 CYS A N 1
ATOM 1420 C CA . CYS A 1 188 ? 22.107 -1.724 -16.212 1.00 89.44 188 CYS A CA 1
ATOM 1421 C C . CYS A 1 188 ? 23.273 -0.738 -16.441 1.00 89.44 188 CYS A C 1
ATOM 1423 O O . CYS A 1 188 ? 23.687 -0.561 -17.576 1.00 89.44 188 CYS A O 1
ATOM 1425 N N . GLU A 1 189 ? 23.784 -0.088 -15.384 1.00 87.12 189 GLU A N 1
ATOM 1426 C CA . GLU A 1 189 ? 25.025 0.716 -15.376 1.00 87.12 189 GLU A CA 1
ATOM 1427 C C . GLU A 1 189 ? 24.953 2.066 -16.124 1.00 87.12 189 GLU A C 1
ATOM 1429 O O . GLU A 1 189 ? 25.883 2.866 -16.054 1.00 87.12 189 GLU A O 1
ATOM 1434 N N . TYR A 1 190 ? 23.805 2.382 -16.729 1.00 91.06 190 TYR A N 1
ATOM 1435 C CA . TYR A 1 190 ? 23.508 3.675 -17.352 1.00 91.06 190 TYR A CA 1
ATOM 1436 C C . TYR A 1 190 ? 22.858 4.686 -16.386 1.00 91.06 190 TYR A C 1
ATOM 1438 O O . TYR A 1 190 ? 22.177 4.320 -15.418 1.00 91.06 190 TYR A O 1
ATOM 1446 N N . VAL A 1 191 ? 23.039 5.979 -16.674 1.00 92.38 191 VAL A N 1
ATOM 1447 C CA . VAL A 1 191 ? 22.476 7.119 -15.934 1.00 92.38 191 VAL A CA 1
ATOM 1448 C C . VAL A 1 191 ? 21.215 7.648 -16.618 1.00 92.38 191 VAL A C 1
ATOM 1450 O O . VAL A 1 191 ? 21.195 7.912 -17.823 1.00 92.38 191 VAL A O 1
ATOM 1453 N N . PHE A 1 192 ? 20.164 7.871 -15.827 1.00 93.56 192 PHE A N 1
ATOM 1454 C CA . PHE A 1 192 ? 18.849 8.303 -16.299 1.00 93.56 192 PHE A CA 1
ATOM 1455 C C . PHE A 1 192 ? 18.314 9.531 -15.557 1.00 93.56 192 PHE A C 1
ATOM 1457 O O . PHE A 1 192 ? 18.630 9.777 -14.392 1.00 93.56 192 PHE A O 1
ATOM 1464 N N . CYS A 1 193 ? 17.445 10.296 -16.221 1.00 93.06 193 CYS A N 1
ATOM 1465 C CA . CYS A 1 193 ? 16.710 11.385 -15.574 1.00 93.06 193 CYS A CA 1
ATOM 1466 C C . CYS A 1 193 ? 15.573 10.843 -14.692 1.00 93.06 193 CYS A C 1
ATOM 1468 O O . CYS A 1 193 ? 15.156 9.695 -14.838 1.00 93.06 193 CYS A O 1
ATOM 1470 N N . SER A 1 194 ? 14.982 11.691 -13.844 1.00 90.88 194 SER A N 1
ATOM 1471 C CA . SER A 1 194 ? 13.880 11.313 -12.941 1.00 90.88 194 SER A CA 1
ATOM 1472 C C . SER A 1 194 ? 12.670 10.661 -13.625 1.00 90.88 194 SER A C 1
ATOM 1474 O O . SER A 1 194 ? 11.920 9.962 -12.953 1.00 90.88 194 SER A O 1
ATOM 1476 N N . LYS A 1 195 ? 12.474 10.894 -14.934 1.00 92.44 195 LYS A N 1
ATOM 1477 C CA . LYS A 1 195 ? 11.398 10.296 -15.747 1.00 92.44 195 LYS A CA 1
ATOM 1478 C C . LYS A 1 195 ? 11.764 8.966 -16.413 1.00 92.44 195 LYS A C 1
ATOM 1480 O O . LYS A 1 195 ? 10.863 8.293 -16.870 1.00 92.44 195 LYS A O 1
ATOM 1485 N N . CYS A 1 196 ? 13.050 8.627 -16.503 1.00 92.00 196 CYS A N 1
ATOM 1486 C CA . CYS A 1 196 ? 13.535 7.395 -17.138 1.00 92.00 196 CYS A CA 1
ATOM 1487 C C . CYS A 1 196 ? 14.196 6.451 -16.119 1.00 92.00 196 CYS A C 1
ATOM 1489 O O . CYS A 1 196 ? 14.954 5.564 -16.486 1.00 92.00 196 CYS A O 1
ATOM 1491 N N . ARG A 1 197 ? 13.993 6.688 -14.816 1.00 92.00 197 ARG A N 1
ATOM 1492 C CA . ARG A 1 197 ? 14.731 6.005 -13.740 1.00 92.00 197 ARG A CA 1
ATOM 1493 C C . ARG A 1 197 ? 14.196 4.608 -13.407 1.00 92.00 197 ARG A C 1
ATOM 1495 O O . ARG A 1 197 ? 14.885 3.863 -12.711 1.00 92.00 197 ARG A O 1
ATOM 1502 N N . HIS A 1 198 ? 12.964 4.280 -13.802 1.00 92.31 198 HIS A N 1
ATOM 1503 C CA . HIS A 1 198 ? 12.381 2.956 -13.581 1.00 92.31 198 HIS A CA 1
ATOM 1504 C C . HIS A 1 198 ? 12.676 2.057 -14.784 1.00 92.31 198 HIS A C 1
ATOM 1506 O O . HIS A 1 198 ? 12.855 2.553 -15.890 1.00 92.31 198 HIS A O 1
ATOM 1512 N N . ALA A 1 199 ? 12.752 0.741 -14.562 1.00 91.50 199 ALA A N 1
ATOM 1513 C CA . ALA A 1 199 ? 13.146 -0.227 -15.590 1.00 91.50 199 ALA A CA 1
ATOM 1514 C C . ALA A 1 199 ? 12.214 -0.217 -16.819 1.00 91.50 199 ALA A C 1
ATOM 1516 O O . ALA A 1 199 ? 12.680 -0.380 -17.944 1.00 91.50 199 ALA A O 1
ATOM 1517 N N . GLU A 1 200 ? 10.925 0.042 -16.580 1.00 90.75 200 GLU A N 1
ATOM 1518 C CA . GLU A 1 200 ? 9.875 0.186 -17.595 1.00 90.75 200 GLU A CA 1
ATOM 1519 C C . GLU A 1 200 ? 10.066 1.436 -18.485 1.00 90.75 200 GLU A C 1
ATOM 1521 O O . GLU A 1 200 ? 9.595 1.458 -19.615 1.00 90.75 200 GLU A O 1
ATOM 1526 N N . ASP A 1 201 ? 10.761 2.476 -17.998 1.00 91.69 201 ASP A N 1
ATOM 1527 C CA . ASP A 1 201 ? 10.906 3.773 -18.685 1.00 91.69 201 ASP A CA 1
ATOM 1528 C C . ASP A 1 201 ? 12.179 3.873 -19.563 1.00 91.69 201 ASP A C 1
ATOM 1530 O O . ASP A 1 201 ? 12.523 4.972 -20.019 1.00 91.69 201 ASP A O 1
ATOM 1534 N N . HIS A 1 202 ? 12.958 2.790 -19.709 1.00 88.38 202 HIS A N 1
ATOM 1535 C CA . HIS A 1 202 ? 14.222 2.818 -20.462 1.00 88.38 202 HIS A CA 1
ATOM 1536 C C . HIS A 1 202 ? 14.667 1.493 -21.105 1.00 88.38 202 HIS A C 1
ATOM 1538 O O . HIS A 1 202 ? 15.864 1.325 -21.348 1.00 88.38 202 HIS A O 1
ATOM 1544 N N . ASP A 1 203 ? 13.747 0.558 -21.366 1.00 84.75 203 ASP A N 1
ATOM 1545 C CA . ASP A 1 203 ? 14.052 -0.747 -21.983 1.00 84.75 203 ASP A CA 1
ATOM 1546 C C . ASP A 1 203 ? 15.190 -1.488 -21.250 1.00 84.75 203 ASP A C 1
ATOM 1548 O O . ASP A 1 203 ? 16.191 -1.913 -21.832 1.00 84.75 203 ASP A O 1
ATOM 1552 N N . CYS A 1 204 ? 15.078 -1.575 -19.920 1.00 90.50 204 CYS A N 1
ATOM 1553 C CA . CYS A 1 204 ? 16.162 -2.061 -19.072 1.00 90.50 204 CYS A CA 1
ATOM 1554 C C . CYS A 1 204 ? 16.526 -3.528 -19.363 1.00 90.50 204 CYS A C 1
ATOM 1556 O O . CYS A 1 204 ? 15.786 -4.449 -19.025 1.00 90.50 204 CYS A O 1
ATOM 1558 N N . ILE A 1 205 ? 17.732 -3.741 -19.898 1.00 88.94 205 ILE A N 1
ATOM 1559 C CA . ILE A 1 205 ? 18.302 -5.066 -20.207 1.00 88.94 205 ILE A CA 1
ATOM 1560 C C . ILE A 1 205 ? 18.625 -5.873 -18.924 1.00 88.94 205 ILE A C 1
ATOM 1562 O O . ILE A 1 205 ? 18.836 -7.082 -18.970 1.00 88.94 205 ILE A O 1
ATOM 1566 N N . PHE A 1 206 ? 18.666 -5.229 -17.752 1.00 90.62 206 PHE A N 1
ATOM 1567 C CA . PHE A 1 206 ? 19.019 -5.886 -16.493 1.00 90.62 206 PHE A CA 1
ATOM 1568 C C . PHE A 1 206 ? 17.857 -6.725 -15.924 1.00 90.62 206 PHE A C 1
ATOM 1570 O O . PHE A 1 206 ? 16.790 -6.184 -15.627 1.00 90.62 206 PHE A O 1
ATOM 1577 N N . ASP A 1 207 ? 18.075 -8.020 -15.654 1.00 91.38 207 ASP A N 1
ATOM 1578 C CA . ASP A 1 207 ? 17.050 -8.875 -15.034 1.00 91.38 207 ASP A CA 1
ATOM 1579 C C . ASP A 1 207 ? 16.828 -8.559 -13.541 1.00 91.38 207 ASP A C 1
ATOM 1581 O O . ASP A 1 207 ? 17.412 -9.136 -12.614 1.00 91.38 207 ASP A O 1
ATOM 1585 N N . HIS A 1 208 ? 15.892 -7.642 -13.308 1.00 89.25 208 HIS A N 1
ATOM 1586 C CA . HIS A 1 208 ? 15.383 -7.300 -11.987 1.00 89.25 208 HIS A CA 1
ATOM 1587 C C . HIS A 1 208 ? 14.644 -8.460 -11.294 1.00 89.25 208 HIS A C 1
ATOM 1589 O O . HIS A 1 208 ? 14.638 -8.510 -10.060 1.00 89.25 208 HIS A O 1
ATOM 1595 N N . LYS A 1 209 ? 14.029 -9.391 -12.039 1.00 89.56 209 LYS A N 1
ATOM 1596 C CA . LYS A 1 209 ? 13.237 -10.498 -11.475 1.00 89.56 209 LYS A CA 1
ATOM 1597 C C . LYS A 1 209 ? 14.148 -11.616 -10.975 1.00 89.56 209 LYS A C 1
ATOM 1599 O O . LYS A 1 209 ? 13.966 -12.058 -9.840 1.00 89.56 209 LYS A O 1
ATOM 1604 N N . GLY A 1 210 ? 15.147 -12.024 -11.755 1.00 92.38 210 GLY A N 1
ATOM 1605 C CA . GLY A 1 210 ? 16.175 -12.985 -11.350 1.00 92.38 210 GLY A CA 1
ATOM 1606 C C . GLY A 1 210 ? 16.958 -12.506 -10.133 1.00 92.38 210 GLY A C 1
ATOM 1607 O O . GLY A 1 210 ? 16.934 -13.175 -9.098 1.00 92.38 210 GLY A O 1
ATOM 1608 N N . LYS A 1 211 ? 17.541 -11.297 -10.182 1.00 89.44 211 LYS A N 1
ATOM 1609 C CA . LYS A 1 211 ? 18.271 -10.743 -9.023 1.00 89.44 211 LYS A CA 1
ATOM 1610 C C . LYS A 1 211 ? 17.355 -10.554 -7.803 1.00 89.44 211 LYS A C 1
ATOM 1612 O O . LYS A 1 211 ? 17.784 -10.784 -6.676 1.00 89.44 211 LYS A O 1
ATOM 1617 N N . GLY A 1 212 ? 16.083 -10.195 -8.002 1.00 90.44 212 GLY A N 1
ATOM 1618 C CA . GLY A 1 212 ? 15.086 -10.132 -6.927 1.00 90.44 212 GLY A CA 1
ATOM 1619 C C . GLY A 1 212 ? 14.839 -11.490 -6.257 1.00 90.44 212 GLY A C 1
ATOM 1620 O O . GLY A 1 212 ? 14.879 -11.583 -5.030 1.00 90.44 212 GLY A O 1
ATOM 1621 N N . ARG A 1 213 ? 14.650 -12.556 -7.048 1.00 92.50 213 ARG A N 1
ATOM 1622 C CA . ARG A 1 213 ? 14.505 -13.937 -6.550 1.00 92.50 213 ARG A CA 1
ATOM 1623 C C . ARG A 1 213 ? 15.756 -14.415 -5.814 1.00 92.50 213 ARG A C 1
ATOM 1625 O O . ARG A 1 213 ? 15.627 -15.010 -4.752 1.00 92.50 213 ARG A O 1
ATOM 1632 N N . GLU A 1 214 ? 16.944 -14.123 -6.336 1.00 92.00 214 GLU A N 1
ATOM 1633 C CA . GLU A 1 214 ? 18.220 -14.498 -5.715 1.00 92.00 214 GLU A CA 1
ATOM 1634 C C . GLU A 1 214 ? 18.418 -13.814 -4.351 1.00 92.00 214 GLU A C 1
ATOM 1636 O O . GLU A 1 214 ? 18.776 -14.469 -3.372 1.00 92.00 214 GLU A O 1
ATOM 1641 N N . ILE A 1 215 ? 18.127 -12.512 -4.255 1.00 89.69 215 ILE A N 1
ATOM 1642 C CA . ILE A 1 215 ? 18.196 -11.762 -2.991 1.00 89.69 215 ILE A CA 1
ATOM 1643 C C . ILE A 1 215 ? 17.176 -12.306 -1.982 1.00 89.69 215 ILE A C 1
ATOM 1645 O O . ILE A 1 215 ? 17.515 -12.482 -0.814 1.00 89.69 215 ILE A O 1
ATOM 1649 N N . LEU A 1 216 ? 15.949 -12.619 -2.413 1.00 86.44 216 LEU A N 1
ATOM 1650 C CA . LEU A 1 216 ? 14.939 -13.243 -1.551 1.00 86.44 216 LEU A CA 1
ATOM 1651 C C . LEU A 1 216 ? 15.353 -14.650 -1.097 1.00 86.44 216 LEU A C 1
ATOM 1653 O O . LEU A 1 216 ? 15.160 -14.985 0.065 1.00 86.44 216 LEU A O 1
ATOM 1657 N N . ALA A 1 217 ? 15.966 -15.456 -1.967 1.00 88.69 217 ALA A N 1
ATOM 1658 C CA . ALA A 1 217 ? 16.476 -16.778 -1.609 1.00 88.69 217 ALA A CA 1
ATOM 1659 C C . ALA A 1 217 ? 17.616 -16.701 -0.578 1.00 88.69 217 ALA A C 1
ATOM 1661 O O . ALA A 1 217 ? 17.644 -17.498 0.355 1.00 88.69 217 ALA A O 1
ATOM 1662 N N . LYS A 1 218 ? 18.517 -15.717 -0.704 1.00 89.69 218 LYS A N 1
ATOM 1663 C CA . LYS A 1 218 ? 19.605 -15.466 0.259 1.00 89.69 218 LYS A CA 1
ATOM 1664 C C . LYS A 1 218 ? 19.109 -14.912 1.599 1.00 89.69 218 LYS A C 1
ATOM 1666 O O . LYS A 1 218 ? 19.668 -15.254 2.635 1.00 89.69 218 LYS A O 1
ATOM 1671 N N . ASN A 1 219 ? 18.082 -14.061 1.577 1.00 89.31 219 ASN A N 1
ATOM 1672 C CA . ASN A 1 219 ? 17.605 -13.336 2.759 1.00 89.31 219 ASN A CA 1
ATOM 1673 C C . ASN A 1 219 ? 16.399 -13.980 3.456 1.00 89.31 219 ASN A C 1
ATOM 1675 O O . ASN A 1 219 ? 16.038 -13.529 4.541 1.00 89.31 219 ASN A O 1
ATOM 1679 N N . ASN A 1 220 ? 15.765 -15.003 2.876 1.00 83.31 220 ASN A N 1
ATOM 1680 C CA . ASN A 1 220 ? 14.732 -15.776 3.562 1.00 83.31 220 ASN A CA 1
ATOM 1681 C C . ASN A 1 220 ? 15.384 -16.609 4.680 1.00 83.31 220 ASN A C 1
ATOM 1683 O O . ASN A 1 220 ? 16.103 -17.564 4.375 1.00 83.31 220 ASN A O 1
ATOM 1687 N N . PRO A 1 221 ? 15.137 -16.311 5.971 1.00 79.56 221 PRO A N 1
ATOM 1688 C CA . PRO A 1 221 ? 15.610 -17.176 7.038 1.00 79.56 221 PRO A CA 1
ATOM 1689 C C . PRO A 1 221 ? 14.924 -18.537 6.903 1.00 79.56 221 PRO A C 1
ATOM 1691 O O . PRO A 1 221 ? 13.714 -18.612 6.687 1.00 79.56 221 PRO A O 1
ATOM 1694 N N . ASN A 1 222 ? 15.681 -19.624 7.042 1.00 68.62 222 ASN A N 1
ATOM 1695 C CA . ASN A 1 222 ? 15.114 -20.967 6.991 1.00 68.62 222 ASN A CA 1
ATOM 1696 C C . ASN A 1 222 ? 14.275 -21.223 8.257 1.00 68.62 222 ASN A C 1
ATOM 1698 O O . ASN A 1 222 ? 14.804 -21.619 9.300 1.00 68.62 222 ASN A O 1
ATOM 1702 N N . ILE A 1 223 ? 12.965 -20.967 8.169 1.00 65.62 223 ILE A N 1
ATOM 1703 C CA . ILE A 1 223 ? 11.993 -21.214 9.240 1.00 65.62 223 ILE A CA 1
ATOM 1704 C C . ILE A 1 223 ? 11.766 -22.726 9.345 1.00 65.62 223 ILE A C 1
ATOM 1706 O O . ILE A 1 223 ? 10.760 -23.277 8.897 1.00 65.62 223 ILE A O 1
ATOM 1710 N N . THR A 1 224 ? 12.726 -23.406 9.966 1.00 62.12 224 THR A N 1
ATOM 1711 C CA . THR A 1 224 ? 12.573 -24.793 10.402 1.00 62.12 224 THR A CA 1
ATOM 1712 C C . THR A 1 224 ? 11.557 -24.823 11.539 1.00 62.12 224 THR A C 1
ATOM 1714 O O . THR A 1 224 ? 11.873 -24.587 12.706 1.00 62.12 224 THR A O 1
ATOM 1717 N N . VAL A 1 225 ? 10.296 -25.097 11.199 1.00 61.66 225 VAL A N 1
ATOM 1718 C CA . VAL A 1 225 ? 9.272 -25.414 12.196 1.00 61.66 225 VAL A CA 1
ATOM 1719 C C . VAL A 1 225 ? 9.707 -26.714 12.869 1.00 61.66 225 VAL A C 1
ATOM 1721 O O . VAL A 1 225 ? 9.546 -27.795 12.306 1.00 61.66 225 VAL A O 1
ATOM 1724 N N . LYS A 1 226 ? 10.317 -26.610 14.057 1.00 50.88 226 LYS A N 1
ATOM 1725 C CA . LYS A 1 226 ? 10.707 -27.767 14.870 1.00 50.88 226 LYS A CA 1
ATOM 1726 C C . LYS A 1 226 ? 9.447 -28.509 15.309 1.00 50.88 226 LYS A C 1
ATOM 1728 O O . LYS A 1 226 ? 8.865 -28.196 16.345 1.00 50.88 226 LYS A O 1
ATOM 1733 N N . GLY A 1 227 ? 9.031 -29.485 14.507 1.00 48.47 227 GLY A N 1
ATOM 1734 C CA . GLY A 1 227 ? 7.983 -30.426 14.869 1.00 48.47 227 GLY A CA 1
ATOM 1735 C C . GLY A 1 227 ? 8.415 -31.220 16.096 1.00 48.47 227 GLY A C 1
ATOM 1736 O O . GLY A 1 227 ? 9.346 -32.020 16.025 1.00 48.47 227 GLY A O 1
ATOM 1737 N N . GLY A 1 228 ? 7.750 -30.981 17.226 1.00 44.34 228 GLY A N 1
ATOM 1738 C CA . GLY A 1 228 ? 7.916 -31.781 18.433 1.00 44.34 228 GLY A CA 1
ATOM 1739 C C . GLY A 1 228 ? 7.314 -33.166 18.228 1.00 44.34 228 GLY A C 1
ATOM 1740 O O . GLY A 1 228 ? 6.141 -33.376 18.517 1.00 44.34 228 GLY A O 1
ATOM 1741 N N . GLY A 1 229 ? 8.109 -34.102 17.712 1.00 47.84 229 GLY A N 1
ATOM 1742 C CA . GLY A 1 229 ? 7.728 -35.506 17.603 1.00 47.84 229 GLY A CA 1
ATOM 1743 C C . GLY A 1 229 ? 7.719 -36.183 18.971 1.00 47.84 229 GLY A C 1
ATOM 1744 O O . GLY A 1 229 ? 8.714 -36.785 19.366 1.00 47.84 229 GLY A O 1
ATOM 1745 N N . SER A 1 230 ? 6.602 -36.103 19.697 1.00 47.00 230 SER A N 1
ATOM 1746 C CA . SER A 1 230 ? 6.349 -36.978 20.845 1.00 47.00 230 SER A CA 1
ATOM 1747 C C . SER A 1 230 ? 6.023 -38.381 20.333 1.00 47.00 230 SER A C 1
ATOM 1749 O O . SER A 1 230 ? 4.945 -38.608 19.783 1.00 47.00 230 SER A O 1
ATOM 1751 N N . GLY A 1 231 ? 6.970 -39.308 20.476 1.00 54.66 231 GLY A N 1
ATOM 1752 C CA . GLY A 1 231 ? 6.801 -40.691 20.039 1.00 54.66 231 GLY A CA 1
ATOM 1753 C C . GLY A 1 231 ? 5.711 -41.418 20.828 1.00 54.66 231 GLY A C 1
ATOM 1754 O O . GLY A 1 231 ? 5.651 -41.314 22.051 1.00 54.66 231 GLY A O 1
ATOM 1755 N N . PHE A 1 232 ? 4.884 -42.186 20.120 1.00 43.34 232 PHE A N 1
ATOM 1756 C CA . PHE A 1 232 ? 3.916 -43.108 20.705 1.00 43.34 232 PHE A CA 1
ATOM 1757 C C . PHE A 1 232 ? 4.260 -44.526 20.234 1.00 43.34 232 PHE A C 1
ATOM 1759 O O . PHE A 1 232 ? 3.745 -45.003 19.225 1.00 43.34 232 PHE A O 1
ATOM 1766 N N . SER A 1 233 ? 5.199 -45.176 20.930 1.00 51.22 233 SER A N 1
ATOM 1767 C CA . SER A 1 233 ? 5.454 -46.607 20.741 1.00 51.22 233 SER A CA 1
ATOM 1768 C C . SER A 1 233 ? 4.328 -47.395 21.396 1.00 51.22 233 SER A C 1
ATOM 1770 O O . SER A 1 233 ? 4.165 -47.327 22.612 1.00 51.22 233 SER A O 1
ATOM 1772 N N . GLY A 1 234 ? 3.573 -48.144 20.595 1.00 60.75 234 GLY A N 1
ATOM 1773 C CA . GLY A 1 234 ? 2.620 -49.124 21.101 1.00 60.75 234 GLY A CA 1
ATOM 1774 C C . GLY A 1 234 ? 3.291 -50.470 21.373 1.00 60.75 234 GLY A C 1
ATOM 1775 O O . GLY A 1 234 ? 4.019 -50.980 20.518 1.00 60.75 234 GLY A O 1
ATOM 1776 N N . VAL A 1 235 ? 2.992 -51.040 22.540 1.00 52.06 235 VAL A N 1
ATOM 1777 C CA . VAL A 1 235 ? 2.952 -52.483 22.818 1.00 52.06 235 VAL A CA 1
ATOM 1778 C C . VAL A 1 235 ? 1.772 -52.738 23.752 1.00 52.06 235 VAL A C 1
ATOM 1780 O O . VAL A 1 235 ? 1.497 -51.831 24.571 1.00 52.06 235 VAL A O 1
#

InterPro domains:
  IPR000058 Zinc finger, AN1-type [PS51039] (166-212)
  IPR000058 Zinc finger, AN1-type [SM00154] (172-209)
  IPR000626 Ubiquitin-like domain [PF00240] (12-72)
  IPR000626 Ubiquitin-like domain [PS50053] (1-72)
  IPR000626 Ubiquitin-like domain [SM00213] (1-74)
  IPR002653 Zinc finger, A20-type [PF01754] (104-124)
  IPR002653 Zinc finger, A20-type [PS51036] (98-132)
  IPR002653 Zinc finger, A20-type [SM00259] (101-125)
  IPR029071 Ubiquitin-like domain superfamily [SSF54236] (17-85)
  IPR035896 AN1-like Zinc finger [G3DSA:4.10.1110.10] (157-215)
  IPR035896 AN1-like Zinc finger [SSF118310] (155-225)
  IPR050652 AN1/A20 Zinc Finger [PTHR10634] (102-224)

Sequence (235 aa):
MELSVKGSGSIKSFKFEAVEASLTVAELKKKCQEECGLETNQQRLFLKGKLLKDEDTLEASKITDKATLFLVKGAAPVSGGASGSAAKEDKKEESSTPAVSVSCLGGCGFFGSPSTENYCSKCFGIKNNKEEEEAAKAKAERKEEEKKKEDSEKPEVVEEPPRKPQEDVTKCWHCTKKCGLTGFLCRCEYVFCSKCRHAEDHDCIFDHKGKGREILAKNNPNITVKGGGSGFSGV

Foldseek 3Di:
DKEWEAEDDPFHTDIDDDDDQQDFVLVVLVVVCVRGVADSQQWFKDFPRDTGDRRDGSVNVVPDVHGYIYIYGHDGDDPPDDDDDDDDDDDDDDDDDDPPQQAAPVPPRHGADVVLVRHDPVVSVVVVVVVVVVVVVVVVVVVVVVVPDDDDDDDDDDDDPDDDADPCLQAAPAPRHGQHPNWAQDPLRHTHHPQQNDCVNHVNPDPPPVVVVVVCVVPPDPPPPPPPPPDDDDD

Organism: Polarella glacialis (NCBI:txid89957)

Radius of gyration: 31.68 Å; chains: 1; bounding box: 66×70×71 Å